Protein AF-A0A1Q5DQH8-F1 (afdb_monomer)

Solvent-accessible surface area (backbone atoms only — not comparable to full-atom values): 11164 Å² total; per-residue (Å²): 99,65,67,57,16,61,76,68,75,46,53,54,65,56,53,38,71,75,32,59,43,73,52,35,42,38,51,53,52,49,45,51,37,52,53,52,50,55,52,49,51,53,51,51,35,55,71,23,58,86,77,69,49,28,39,62,52,44,17,56,49,49,40,52,49,27,75,74,31,67,62,41,33,21,41,60,66,63,56,76,56,95,91,51,77,68,86,78,60,85,61,91,55,98,76,79,69,74,78,66,67,51,37,69,53,47,52,50,56,49,39,56,47,47,49,68,65,60,49,68,96,82,50,74,65,63,46,53,52,48,45,52,44,36,52,50,27,45,52,51,25,45,49,53,60,74,51,63,97,66,91,80,71,86,74,74,76,66,97,81,64,81,75,63,66,65,53,57,55,47,50,51,54,48,61,65,55,61,74,78,66,76,79,82,79,84,75,134

Secondary structure (DSSP, 8-state):
-HHHHHHTT--HHHHHHHHSSHHHHHHHHHHHHHHHHHHHHHHHHHHHTTTS-HHHHHHHHHHHHHHH-HHHHHHHH----TTSPPTT-----SS-PPPPPPHHHHHHHHHHHHHHHH--TT-HHHHHHHHHHHHHHHHHHHHHHHS-S-SS------TT---SHHHHHHHHHHHHHHTT--------

Radius of gyration: 21.16 Å; Cα contacts (8 Å, |Δi|>4): 154; chains: 1; bounding box: 45×50×73 Å

Mean predicted aligned error: 12.29 Å

Sequence (188 aa):
MVDVAAAAGVSRQTLYNEFGSKAGLARALIHRAADGYLAGVEQVLGASRATGDGPAELARWTVRAARADALVEALLTGVWGDRLPRPGDPSPGRRAHPAPPTPAELLALVRDRAVAVMGDRSLSRDRAELEIACETALRLAISYTLVPAYPGGQCAEPESCRPITPMITSEMDTSLSAETRSPRKIIP

Structure (mmCIF, N/CA/C/O backbone):
data_AF-A0A1Q5DQH8-F1
#
_entry.id   AF-A0A1Q5DQH8-F1
#
loop_
_atom_site.group_PDB
_atom_site.id
_atom_site.type_symbol
_atom_site.label_atom_id
_atom_site.label_alt_id
_atom_site.label_comp_id
_atom_site.label_asym_id
_atom_site.label_entity_id
_atom_site.label_seq_id
_atom_site.pdbx_PDB_ins_code
_atom_site.Cartn_x
_atom_site.Cartn_y
_atom_site.Cartn_z
_atom_site.occupancy
_atom_site.B_iso_or_equiv
_atom_site.auth_seq_id
_atom_site.auth_comp_id
_atom_site.auth_asym_id
_atom_site.auth_atom_id
_atom_site.pdbx_PDB_model_num
ATOM 1 N N . MET A 1 1 ? 11.766 -6.106 -20.732 1.00 87.00 1 MET A N 1
ATOM 2 C CA . MET A 1 1 ? 11.003 -5.239 -21.660 1.00 87.00 1 MET A CA 1
ATOM 3 C C . MET A 1 1 ? 10.485 -6.024 -22.850 1.00 87.00 1 MET A C 1
ATOM 5 O O . MET A 1 1 ? 9.318 -5.871 -23.158 1.00 87.00 1 MET A O 1
ATOM 9 N N . VAL A 1 2 ? 11.299 -6.879 -23.484 1.00 93.06 2 VAL A N 1
ATOM 10 C CA . VAL A 1 2 ? 10.836 -7.760 -24.574 1.00 93.06 2 VAL A CA 1
ATOM 11 C C . VAL A 1 2 ? 9.709 -8.686 -24.115 1.00 93.06 2 VAL A C 1
ATOM 13 O O . VAL A 1 2 ? 8.631 -8.639 -24.692 1.00 93.06 2 VAL A O 1
ATOM 16 N N . ASP A 1 3 ? 9.924 -9.431 -23.030 1.00 94.25 3 ASP A N 1
ATOM 17 C CA . ASP A 1 3 ? 8.936 -10.407 -22.541 1.00 94.25 3 ASP A CA 1
ATOM 18 C C . ASP A 1 3 ? 7.649 -9.731 -22.062 1.00 94.25 3 ASP A C 1
ATOM 20 O O . ASP A 1 3 ? 6.554 -10.198 -22.342 1.00 94.25 3 ASP A O 1
ATOM 24 N N . VAL A 1 4 ? 7.780 -8.571 -21.410 1.00 93.69 4 VAL A N 1
ATOM 25 C CA . VAL A 1 4 ? 6.635 -7.755 -20.977 1.00 93.69 4 VAL A CA 1
ATOM 26 C C . VAL A 1 4 ? 5.847 -7.238 -22.181 1.00 93.69 4 VAL A C 1
ATOM 28 O O . VAL A 1 4 ? 4.624 -7.283 -22.163 1.00 93.69 4 VAL A O 1
ATOM 31 N N . ALA A 1 5 ? 6.526 -6.770 -23.234 1.00 93.75 5 ALA A N 1
ATOM 32 C CA . ALA A 1 5 ? 5.872 -6.300 -24.455 1.00 93.75 5 ALA A CA 1
ATOM 33 C C . ALA A 1 5 ? 5.100 -7.437 -25.135 1.00 93.75 5 ALA A C 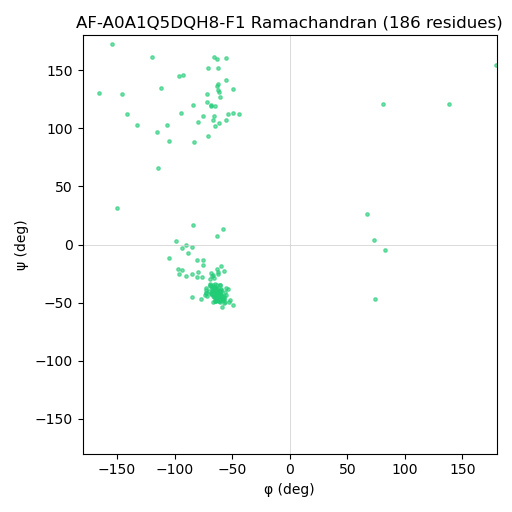1
ATOM 35 O O . ALA A 1 5 ? 3.934 -7.265 -25.479 1.00 93.75 5 ALA A O 1
ATOM 36 N N . ALA A 1 6 ? 5.731 -8.609 -25.254 1.00 95.50 6 ALA A N 1
ATOM 37 C CA . ALA A 1 6 ? 5.110 -9.799 -25.820 1.00 95.50 6 ALA A CA 1
ATOM 38 C C . ALA A 1 6 ? 3.887 -10.248 -25.003 1.00 95.50 6 ALA A C 1
ATOM 40 O O . ALA A 1 6 ? 2.815 -10.434 -25.571 1.00 95.50 6 ALA A O 1
ATOM 41 N N . ALA A 1 7 ? 4.018 -10.350 -23.676 1.00 95.94 7 ALA A N 1
ATOM 42 C CA 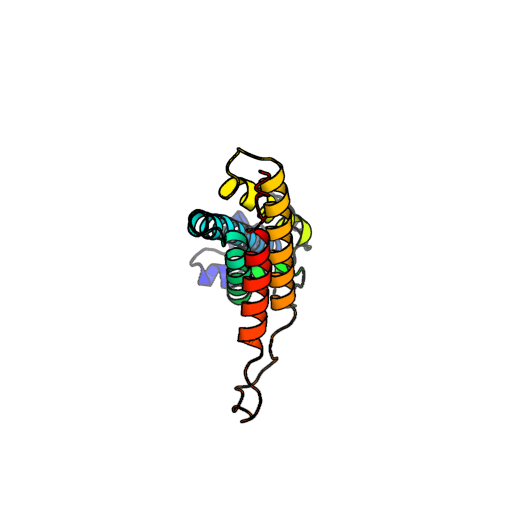. ALA A 1 7 ? 2.927 -10.752 -22.788 1.00 95.94 7 ALA A CA 1
ATOM 43 C C . ALA A 1 7 ? 1.765 -9.744 -22.766 1.00 95.94 7 ALA A C 1
ATOM 45 O O . ALA A 1 7 ? 0.610 -10.143 -22.656 1.00 95.94 7 ALA A O 1
ATOM 46 N N . ALA A 1 8 ? 2.055 -8.446 -22.890 1.00 93.56 8 ALA A N 1
ATOM 47 C CA . ALA A 1 8 ? 1.046 -7.388 -22.933 1.00 93.56 8 ALA A CA 1
ATOM 48 C C . ALA A 1 8 ? 0.457 -7.146 -24.338 1.00 93.56 8 ALA A C 1
ATOM 50 O O . ALA A 1 8 ? -0.408 -6.286 -24.486 1.00 93.56 8 ALA A O 1
ATOM 51 N N . GLY A 1 9 ? 0.921 -7.859 -25.373 1.00 96.31 9 GLY A N 1
ATOM 52 C CA . GLY A 1 9 ? 0.435 -7.692 -26.747 1.00 96.31 9 GLY A CA 1
ATOM 53 C C . GLY A 1 9 ? 0.782 -6.339 -27.380 1.00 96.31 9 GLY A C 1
ATOM 54 O O . GLY A 1 9 ? 0.073 -5.873 -28.269 1.00 96.31 9 GLY A O 1
ATOM 55 N N . VAL A 1 10 ? 1.861 -5.688 -26.931 1.00 96.62 10 VAL A N 1
ATOM 56 C CA . VAL A 1 10 ? 2.305 -4.374 -27.430 1.00 96.62 10 VAL A CA 1
ATOM 57 C C . VAL A 1 10 ? 3.705 -4.447 -28.031 1.00 96.62 10 VAL A C 1
ATOM 59 O O . VAL A 1 10 ? 4.484 -5.360 -27.763 1.00 96.62 10 VAL A O 1
ATOM 62 N N . SER A 1 11 ? 4.076 -3.453 -28.843 1.00 96.06 11 SER A N 1
ATOM 63 C CA . SER A 1 11 ? 5.446 -3.372 -29.353 1.00 96.06 11 SER A CA 1
ATOM 64 C C . SER A 1 11 ? 6.429 -2.976 -28.242 1.00 96.06 11 SER A C 1
ATOM 66 O O . SER A 1 11 ? 6.095 -2.232 -27.315 1.00 96.06 11 SER A O 1
ATOM 68 N N . ARG A 1 12 ? 7.692 -3.401 -28.368 1.00 95.44 12 ARG A N 1
ATOM 69 C CA . ARG A 1 12 ? 8.772 -2.942 -27.474 1.00 95.44 12 ARG A CA 1
ATOM 70 C C . ARG A 1 12 ? 8.892 -1.418 -27.475 1.00 95.44 12 ARG A C 1
ATOM 72 O O . ARG A 1 12 ? 9.059 -0.828 -26.413 1.00 95.44 12 ARG A O 1
ATOM 79 N N . GLN A 1 13 ? 8.769 -0.797 -28.651 1.00 93.12 13 GLN A N 1
ATOM 80 C CA . GLN A 1 13 ? 8.831 0.655 -28.809 1.00 93.12 13 GLN A CA 1
ATOM 81 C C . GLN A 1 13 ? 7.729 1.349 -28.008 1.00 93.12 13 GLN A C 1
ATOM 83 O O . GLN A 1 13 ? 7.994 2.355 -27.365 1.00 93.12 13 GLN A O 1
ATOM 88 N N . THR A 1 14 ? 6.521 0.785 -27.985 1.00 94.12 14 THR A N 1
ATOM 89 C CA . THR A 1 14 ? 5.402 1.307 -27.191 1.00 94.12 14 THR A CA 1
ATOM 90 C C . THR A 1 14 ? 5.748 1.331 -25.703 1.00 94.12 14 THR A C 1
ATOM 92 O O . THR A 1 14 ? 5.582 2.367 -25.066 1.00 94.12 14 THR A O 1
ATOM 95 N N . LEU A 1 15 ? 6.302 0.241 -25.153 1.00 91.31 15 LEU A N 1
ATOM 96 C CA . LEU A 1 15 ? 6.725 0.226 -23.747 1.00 91.31 15 LEU A CA 1
ATOM 97 C C . LEU A 1 15 ? 7.855 1.219 -23.458 1.00 91.31 15 LEU A C 1
ATOM 99 O O . LEU A 1 15 ? 7.844 1.861 -22.412 1.00 91.31 15 LEU A O 1
ATOM 103 N N . TYR A 1 16 ? 8.835 1.346 -24.353 1.00 89.69 16 TYR A N 1
ATOM 104 C CA . TYR A 1 16 ? 9.903 2.335 -24.190 1.00 89.69 16 TYR A CA 1
ATOM 105 C C . TYR A 1 16 ? 9.384 3.770 -24.302 1.00 89.69 16 TYR A C 1
ATOM 107 O O . TYR A 1 16 ? 9.859 4.636 -23.579 1.00 89.69 16 TYR A O 1
ATOM 115 N N . ASN A 1 17 ? 8.391 4.029 -25.149 1.00 90.62 17 ASN A N 1
ATOM 116 C CA . ASN A 1 17 ? 7.780 5.349 -25.261 1.00 90.62 17 ASN A CA 1
ATOM 117 C C . ASN A 1 17 ? 7.001 5.720 -23.993 1.00 90.62 17 ASN A C 1
ATOM 119 O O . ASN A 1 17 ? 7.084 6.863 -23.553 1.00 90.62 17 ASN A O 1
ATOM 123 N N . GLU A 1 18 ? 6.274 4.766 -23.403 1.00 90.06 18 GLU A N 1
ATOM 124 C CA . GLU A 1 18 ? 5.462 5.031 -22.212 1.00 90.06 18 GLU A CA 1
ATOM 125 C C . GLU A 1 18 ? 6.308 5.107 -20.938 1.00 90.06 18 GLU A C 1
ATOM 127 O O . GLU A 1 18 ? 6.184 6.044 -20.151 1.00 90.06 18 GLU A O 1
ATOM 132 N N . PHE A 1 19 ? 7.207 4.140 -20.748 1.00 88.31 19 PHE A N 1
ATOM 133 C CA . PHE A 1 19 ? 7.943 3.980 -19.494 1.00 88.31 19 PHE A CA 1
ATOM 134 C C . PHE A 1 19 ? 9.397 4.451 -19.569 1.00 88.31 19 PHE A C 1
ATOM 136 O O . PHE A 1 19 ? 10.064 4.546 -18.541 1.00 88.31 19 PHE A O 1
ATOM 143 N N . GLY A 1 20 ? 9.931 4.731 -20.759 1.00 87.62 20 GLY A N 1
ATOM 144 C CA . GLY A 1 20 ? 11.313 5.175 -20.981 1.00 87.62 20 GLY A CA 1
ATOM 145 C C . GLY A 1 20 ? 12.358 4.070 -20.822 1.00 87.62 20 GLY A C 1
ATOM 146 O O . GLY A 1 20 ? 13.241 3.912 -21.659 1.00 87.62 20 GLY A O 1
ATOM 147 N N . SER A 1 21 ? 12.273 3.288 -19.748 1.00 86.75 21 SER A N 1
ATOM 148 C CA . SER A 1 21 ? 13.246 2.256 -19.398 1.00 86.75 21 SER A CA 1
ATOM 149 C C . SER A 1 21 ? 12.612 1.149 -18.551 1.00 86.75 21 SER A C 1
ATOM 151 O O . SER A 1 21 ? 11.475 1.258 -18.090 1.00 86.75 21 SER A O 1
ATOM 153 N N . LYS A 1 22 ? 13.371 0.074 -18.294 1.00 87.31 22 LYS A N 1
ATOM 154 C CA . LYS A 1 22 ? 12.971 -0.957 -17.321 1.00 87.31 22 LYS A CA 1
ATOM 155 C C . LYS A 1 22 ? 12.789 -0.359 -15.917 1.00 87.31 22 LYS A C 1
ATOM 157 O O . LYS A 1 22 ? 11.848 -0.739 -15.231 1.00 87.31 22 LYS A O 1
ATOM 162 N N . ALA A 1 23 ? 13.649 0.584 -15.521 1.00 85.31 23 ALA A N 1
ATOM 163 C CA . ALA A 1 23 ? 13.551 1.291 -14.244 1.00 85.31 23 ALA A CA 1
ATOM 164 C C . ALA A 1 23 ? 12.314 2.210 -14.189 1.00 85.31 23 ALA A C 1
ATOM 166 O O . ALA A 1 23 ? 11.641 2.295 -13.165 1.00 85.31 23 ALA A O 1
ATOM 167 N N . GLY A 1 24 ? 11.951 2.844 -15.307 1.00 86.50 24 GLY A N 1
ATOM 168 C CA . GLY A 1 24 ? 10.714 3.620 -15.401 1.00 86.50 24 GLY A CA 1
ATOM 169 C C . GLY A 1 24 ? 9.456 2.752 -15.300 1.00 86.50 24 GLY A C 1
ATOM 170 O O . GLY A 1 24 ? 8.534 3.109 -14.570 1.00 86.50 24 GLY A O 1
ATOM 171 N N . LEU A 1 25 ? 9.452 1.569 -15.928 1.00 88.38 25 LEU A N 1
ATOM 172 C CA . LEU A 1 25 ? 8.366 0.591 -15.777 1.00 88.38 25 LEU A CA 1
ATOM 173 C C . LEU A 1 25 ? 8.263 0.093 -14.329 1.00 88.38 25 LEU A C 1
ATOM 175 O O . LEU A 1 25 ? 7.178 0.058 -13.761 1.00 88.38 25 LEU A O 1
ATOM 179 N N . ALA A 1 26 ? 9.398 -0.258 -13.725 1.00 88.69 26 ALA A N 1
ATOM 180 C CA . ALA A 1 26 ? 9.497 -0.643 -12.321 1.00 88.69 26 ALA A CA 1
ATOM 181 C C . ALA A 1 26 ? 8.870 0.410 -11.394 1.00 88.69 26 ALA A C 1
ATOM 183 O O . ALA A 1 26 ? 8.017 0.083 -10.574 1.00 88.69 26 ALA A O 1
ATOM 184 N N . ARG A 1 27 ? 9.224 1.686 -11.575 1.00 87.69 27 ARG A N 1
ATOM 185 C CA . ARG A 1 27 ? 8.659 2.786 -10.787 1.00 87.69 27 ARG A CA 1
ATOM 186 C C . ARG A 1 27 ? 7.156 2.959 -11.009 1.00 87.69 27 ARG A C 1
ATOM 188 O O . ARG A 1 27 ? 6.435 3.178 -10.042 1.00 87.69 27 ARG A O 1
ATOM 195 N N . ALA A 1 28 ? 6.676 2.820 -12.243 1.00 90.38 28 ALA A N 1
ATOM 196 C CA . ALA A 1 28 ? 5.243 2.872 -12.534 1.00 90.38 28 ALA A CA 1
ATOM 197 C C . ALA A 1 28 ? 4.466 1.737 -11.842 1.00 90.38 28 ALA A C 1
ATOM 199 O O . ALA A 1 28 ? 3.373 1.968 -11.331 1.00 90.38 28 ALA A O 1
ATOM 200 N N . LEU A 1 29 ? 5.040 0.530 -11.771 1.00 91.94 29 LEU A N 1
ATOM 201 C CA . LEU A 1 29 ? 4.441 -0.593 -11.042 1.00 91.94 29 LEU A CA 1
ATOM 202 C C . LEU A 1 29 ? 4.361 -0.324 -9.537 1.00 91.94 29 LEU A C 1
ATOM 204 O O . LEU A 1 29 ? 3.324 -0.591 -8.938 1.00 91.94 29 LEU A O 1
ATOM 208 N N . ILE A 1 30 ? 5.417 0.239 -8.942 1.00 93.25 30 ILE A N 1
ATOM 209 C CA . ILE A 1 30 ? 5.430 0.585 -7.514 1.00 93.25 30 ILE A CA 1
ATOM 210 C C . ILE A 1 30 ? 4.377 1.659 -7.206 1.00 93.25 30 ILE A C 1
ATOM 212 O O . ILE A 1 30 ? 3.621 1.508 -6.252 1.00 93.25 30 ILE A O 1
ATOM 216 N N . HIS A 1 31 ? 4.279 2.709 -8.030 1.00 92.62 31 HIS A N 1
ATOM 217 C CA . HIS A 1 31 ? 3.240 3.737 -7.868 1.00 92.62 31 HIS A CA 1
ATOM 218 C C . HIS A 1 31 ? 1.838 3.150 -7.981 1.00 92.62 31 HIS A C 1
ATOM 220 O O . HIS A 1 31 ? 1.008 3.381 -7.112 1.00 92.62 31 HIS A O 1
ATOM 226 N N . ARG A 1 32 ? 1.596 2.299 -8.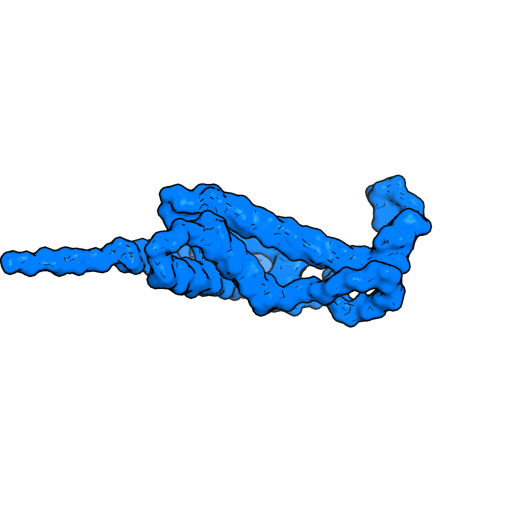984 1.00 94.6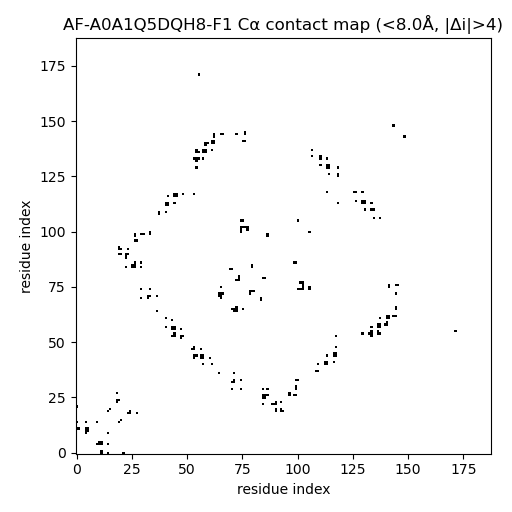2 32 ARG A N 1
ATOM 227 C CA . ARG A 1 32 ? 0.306 1.615 -9.133 1.00 94.62 32 ARG A CA 1
ATOM 228 C C . ARG A 1 32 ? -0.042 0.749 -7.917 1.00 94.62 32 ARG A C 1
ATOM 230 O O . ARG A 1 32 ? -1.209 0.700 -7.538 1.00 94.62 32 ARG A O 1
ATOM 237 N N . ALA A 1 33 ? 0.938 0.066 -7.326 1.00 96.44 33 ALA A N 1
ATOM 238 C CA . ALA A 1 33 ? 0.730 -0.721 -6.112 1.00 96.44 33 ALA A CA 1
ATOM 239 C C . ALA A 1 33 ? 0.383 0.175 -4.910 1.00 96.44 33 ALA A C 1
ATOM 241 O O . ALA A 1 33 ? -0.559 -0.127 -4.179 1.00 96.44 33 ALA A O 1
ATOM 242 N N . ALA A 1 34 ? 1.081 1.303 -4.742 1.00 96.31 34 ALA A N 1
ATOM 243 C CA . ALA A 1 34 ? 0.786 2.277 -3.692 1.00 96.31 34 ALA A CA 1
ATOM 244 C C . ALA A 1 34 ? -0.619 2.884 -3.853 1.00 96.31 34 ALA A C 1
ATOM 246 O O . ALA A 1 34 ? -1.393 2.895 -2.898 1.00 96.31 34 ALA A O 1
ATOM 247 N N . ASP A 1 35 ? -0.975 3.319 -5.063 1.00 96.44 35 ASP A N 1
ATOM 248 C CA . ASP A 1 35 ? -2.292 3.885 -5.368 1.00 96.44 35 ASP A CA 1
ATOM 249 C C . ASP A 1 35 ? -3.410 2.866 -5.118 1.00 96.44 35 ASP A C 1
ATOM 251 O O . ASP A 1 35 ? -4.415 3.180 -4.479 1.00 96.44 35 ASP A O 1
ATOM 255 N N . GLY A 1 36 ? -3.222 1.623 -5.576 1.00 97.88 36 GLY A N 1
ATOM 256 C CA . GLY A 1 36 ? -4.176 0.537 -5.357 1.00 97.88 36 GLY A CA 1
ATOM 257 C C . GLY A 1 36 ? -4.358 0.205 -3.876 1.00 97.88 36 GLY A C 1
ATOM 258 O O . GLY A 1 36 ? -5.487 0.035 -3.416 1.00 97.88 36 GLY A O 1
ATOM 259 N N . TYR A 1 37 ? -3.264 0.169 -3.112 1.00 98.06 37 TYR A N 1
ATOM 260 C CA . TYR A 1 37 ? -3.315 -0.022 -1.666 1.00 98.06 37 TYR A CA 1
ATOM 261 C C . TYR A 1 37 ? -4.083 1.115 -0.974 1.00 98.06 37 TYR A C 1
ATOM 263 O O . TYR A 1 37 ? -5.003 0.860 -0.201 1.00 98.06 37 TYR A O 1
ATOM 271 N N . LEU A 1 38 ? -3.772 2.374 -1.290 1.00 97.56 38 LEU A N 1
ATOM 272 C CA . LEU A 1 38 ? -4.434 3.536 -0.690 1.00 97.56 38 LEU A CA 1
ATOM 273 C C . LEU A 1 38 ? -5.931 3.608 -1.032 1.00 97.56 38 LEU A C 1
ATOM 275 O O . LEU A 1 38 ? -6.738 3.939 -0.166 1.00 97.56 38 LEU A O 1
ATOM 279 N N . ALA A 1 39 ? -6.318 3.239 -2.254 1.00 97.69 39 ALA A N 1
ATOM 280 C CA . ALA A 1 39 ? -7.726 3.122 -2.630 1.00 97.69 39 ALA A CA 1
ATOM 281 C C . ALA A 1 39 ? -8.443 2.015 -1.835 1.00 97.69 39 ALA A C 1
ATOM 283 O O . ALA A 1 39 ? -9.571 2.202 -1.378 1.00 97.69 39 ALA A O 1
ATOM 284 N N . GLY A 1 40 ? -7.786 0.871 -1.623 1.00 97.62 40 GLY A N 1
ATOM 285 C CA . GLY A 1 40 ? -8.333 -0.220 -0.814 1.00 97.62 40 GLY A CA 1
ATOM 286 C C . GLY A 1 40 ? -8.521 0.151 0.662 1.00 97.62 40 GLY A C 1
ATOM 287 O O . GLY A 1 40 ? -9.533 -0.214 1.261 1.00 97.62 40 GLY A O 1
ATOM 288 N N . VAL A 1 41 ? -7.612 0.953 1.227 1.00 96.56 41 VAL A N 1
ATOM 289 C CA . VAL A 1 41 ? -7.760 1.538 2.572 1.00 96.56 41 VAL A CA 1
ATOM 290 C C . VAL A 1 41 ? -9.046 2.356 2.675 1.00 96.56 41 VAL A C 1
ATOM 292 O O . VAL A 1 41 ? -9.826 2.155 3.606 1.00 96.56 41 VAL A O 1
ATOM 295 N N . GLU A 1 42 ? -9.286 3.264 1.726 1.00 95.50 42 GLU A N 1
ATOM 296 C CA . GLU A 1 42 ? -10.486 4.110 1.723 1.00 95.50 42 GLU A CA 1
ATOM 297 C C . GLU A 1 42 ? -11.767 3.267 1.656 1.00 95.50 42 GLU A C 1
ATOM 299 O O . GLU A 1 42 ? -12.727 3.542 2.378 1.00 95.50 42 GLU A O 1
ATOM 304 N N . GLN A 1 43 ? -11.768 2.200 0.851 1.00 95.69 43 GLN A N 1
ATOM 305 C CA . GLN A 1 43 ? -12.898 1.275 0.739 1.00 95.69 43 GLN A CA 1
ATOM 306 C C . GLN A 1 43 ? -13.183 0.531 2.049 1.00 95.69 43 GLN A C 1
ATOM 308 O O . GLN A 1 43 ? -14.333 0.467 2.485 1.00 95.69 43 GLN A O 1
ATOM 313 N N . VAL A 1 44 ? -12.149 -0.018 2.688 1.00 95.56 44 VAL A N 1
ATOM 314 C CA . VAL A 1 44 ? -12.273 -0.796 3.933 1.00 95.56 44 VAL A CA 1
ATOM 315 C C . VAL A 1 44 ? -12.756 0.072 5.084 1.00 95.56 44 VAL A C 1
ATOM 317 O O . VAL A 1 44 ? -13.668 -0.313 5.819 1.00 95.56 44 VAL A O 1
ATOM 320 N N . LEU A 1 45 ? -12.179 1.265 5.218 1.00 92.31 45 LEU A N 1
ATOM 321 C CA . LEU A 1 45 ? -12.607 2.225 6.225 1.00 92.31 45 LEU A CA 1
ATOM 322 C C . LEU A 1 45 ? -14.034 2.694 5.944 1.00 92.31 45 LEU A C 1
ATOM 324 O O . LEU A 1 45 ? -14.862 2.672 6.848 1.00 92.31 45 LEU A O 1
ATOM 328 N N . GLY A 1 46 ? -14.362 2.996 4.685 1.00 91.69 46 GLY A N 1
ATOM 329 C CA . GLY A 1 46 ? -15.711 3.366 4.262 1.00 91.69 46 GLY A CA 1
ATOM 330 C C . GLY A 1 46 ? -16.765 2.319 4.632 1.00 91.69 46 GLY A C 1
ATOM 331 O O . GLY A 1 46 ? -17.822 2.672 5.155 1.00 91.69 46 GLY A O 1
ATOM 332 N N . ALA A 1 47 ? -16.457 1.036 4.428 1.00 91.12 47 ALA A N 1
ATOM 333 C CA . ALA A 1 47 ? -17.334 -0.076 4.791 1.00 91.12 47 ALA A CA 1
ATOM 334 C C . ALA A 1 47 ? -17.474 -0.266 6.314 1.00 91.12 47 ALA A C 1
ATOM 336 O O . ALA A 1 47 ? -18.524 -0.695 6.786 1.00 91.12 47 ALA A O 1
ATOM 337 N N . SER A 1 48 ? -16.443 0.091 7.082 1.00 87.94 48 SER A N 1
ATOM 338 C CA . SER A 1 48 ? -16.394 -0.092 8.541 1.00 87.94 48 SER A CA 1
ATOM 339 C C . SER A 1 48 ? -16.936 1.108 9.332 1.00 87.94 48 SER A C 1
ATOM 341 O O . SER A 1 48 ? -16.987 1.069 10.562 1.00 87.94 48 SER A O 1
ATOM 343 N N . ARG A 1 49 ? -17.378 2.180 8.653 1.00 83.88 49 ARG A N 1
ATOM 344 C CA . ARG A 1 49 ? -17.900 3.406 9.295 1.00 83.88 49 ARG A CA 1
ATOM 345 C C . ARG A 1 49 ? -19.052 3.146 10.259 1.00 83.88 49 ARG A C 1
ATOM 347 O O . ARG A 1 49 ? -19.140 3.809 11.283 1.00 83.88 49 ARG A O 1
ATOM 354 N N . ALA A 1 50 ? -19.934 2.206 9.922 1.00 78.00 50 ALA A N 1
ATOM 355 C CA . ALA A 1 50 ? -21.137 1.934 10.704 1.00 78.00 50 ALA A CA 1
ATOM 356 C C . ALA A 1 50 ? -20.880 1.076 11.953 1.00 78.00 50 ALA A C 1
ATOM 358 O O . ALA A 1 50 ? -21.681 1.130 12.882 1.00 78.00 50 ALA A O 1
ATOM 359 N N . THR A 1 51 ? -19.803 0.280 11.978 1.00 79.25 51 THR A N 1
ATOM 360 C CA . THR A 1 51 ? -19.523 -0.647 13.089 1.00 79.25 51 THR A CA 1
ATOM 361 C C . THR A 1 51 ? -18.537 -0.080 14.105 1.00 79.25 51 THR A C 1
ATOM 363 O O . THR A 1 51 ? -18.535 -0.513 15.249 1.00 79.25 51 THR A O 1
ATOM 366 N N . GLY A 1 52 ? -17.725 0.910 13.715 1.00 75.75 52 GLY A N 1
ATOM 367 C CA . GLY A 1 52 ? -16.675 1.473 14.572 1.00 75.75 52 GLY A CA 1
ATOM 368 C C . GLY A 1 52 ? -15.372 0.664 14.569 1.00 75.75 52 GLY A C 1
ATOM 369 O O . GLY A 1 52 ? -14.365 1.136 15.086 1.00 75.75 52 GLY A O 1
ATOM 370 N N . ASP A 1 53 ? -15.332 -0.488 13.893 1.00 81.50 53 ASP A N 1
ATOM 371 C CA . ASP A 1 53 ? -14.173 -1.399 13.870 1.00 81.50 53 ASP A CA 1
ATOM 372 C C . ASP A 1 53 ? -13.106 -1.019 12.827 1.00 81.50 53 ASP A C 1
ATOM 374 O O . ASP A 1 53 ? -12.259 -1.837 12.457 1.00 81.50 53 ASP A O 1
ATOM 378 N N . GLY A 1 54 ? -13.142 0.219 12.323 1.00 88.75 54 GLY A N 1
ATOM 379 C CA . GLY A 1 54 ? -12.310 0.696 11.214 1.00 88.75 54 GLY A CA 1
ATOM 380 C C . GLY A 1 54 ? -10.815 0.388 11.371 1.00 88.75 54 GLY A C 1
ATOM 381 O O . GLY A 1 54 ? -10.245 -0.224 10.466 1.00 88.75 54 GLY A O 1
ATOM 382 N N . PRO A 1 55 ? -10.167 0.738 12.500 1.00 91.19 55 PRO A N 1
ATOM 383 C CA . PRO A 1 55 ? -8.751 0.434 12.715 1.00 91.19 55 PRO A CA 1
ATOM 384 C C . PRO A 1 55 ? -8.434 -1.069 12.687 1.00 91.19 55 PRO A C 1
ATOM 386 O O . PRO A 1 55 ? -7.461 -1.485 12.057 1.00 91.19 55 PRO A O 1
ATOM 389 N N . ALA A 1 56 ? -9.263 -1.898 13.325 1.00 90.81 56 ALA A N 1
ATOM 390 C CA . ALA A 1 56 ? -9.045 -3.341 13.384 1.00 90.81 56 ALA A CA 1
ATOM 391 C C . ALA A 1 56 ? -9.231 -4.003 12.010 1.00 90.81 56 ALA A C 1
ATOM 393 O O . ALA A 1 56 ? -8.416 -4.836 11.601 1.00 90.81 56 ALA A O 1
ATOM 394 N N . GLU A 1 57 ? -10.269 -3.611 11.266 1.00 93.81 57 GLU A N 1
ATOM 395 C CA . GLU A 1 57 ? -10.490 -4.138 9.920 1.00 93.81 57 GLU A CA 1
ATOM 396 C C . GLU A 1 57 ? -9.433 -3.643 8.931 1.00 93.81 57 GLU A C 1
ATOM 398 O O . GLU A 1 57 ? -8.960 -4.425 8.104 1.00 93.81 57 GLU A O 1
ATOM 403 N N . LEU A 1 58 ? -8.970 -2.398 9.075 1.00 95.06 58 LEU A N 1
ATOM 404 C CA . LEU A 1 58 ? -7.832 -1.873 8.325 1.00 95.06 58 LEU A CA 1
ATOM 405 C C . LEU A 1 58 ? -6.579 -2.728 8.544 1.00 95.06 58 LEU A C 1
ATOM 407 O O . LEU A 1 58 ? -5.926 -3.096 7.567 1.00 95.06 58 LEU A O 1
ATOM 411 N N . ALA A 1 59 ? -6.250 -3.090 9.788 1.00 95.62 59 ALA A N 1
ATOM 412 C CA . ALA A 1 59 ? -5.102 -3.953 10.074 1.00 95.62 59 ALA A CA 1
ATOM 413 C C . ALA A 1 59 ? -5.238 -5.331 9.414 1.00 95.62 59 ALA A C 1
ATOM 415 O O . ALA A 1 59 ? -4.328 -5.779 8.711 1.00 95.62 59 ALA A O 1
ATOM 416 N N . ARG A 1 60 ? -6.390 -5.994 9.586 1.00 95.25 60 ARG A N 1
ATOM 417 C CA . ARG A 1 60 ? -6.651 -7.313 8.986 1.00 95.25 60 ARG A CA 1
ATOM 418 C C . ARG A 1 60 ? -6.578 -7.265 7.464 1.00 95.25 60 ARG A C 1
ATOM 420 O O . ARG A 1 60 ? -5.975 -8.145 6.848 1.00 95.25 60 ARG A O 1
ATOM 427 N N . TRP A 1 61 ? -7.169 -6.243 6.854 1.00 97.19 61 TRP A N 1
ATOM 428 C CA . TRP A 1 61 ? -7.114 -6.053 5.412 1.00 97.19 61 TRP A CA 1
ATOM 429 C C . TRP A 1 61 ? -5.693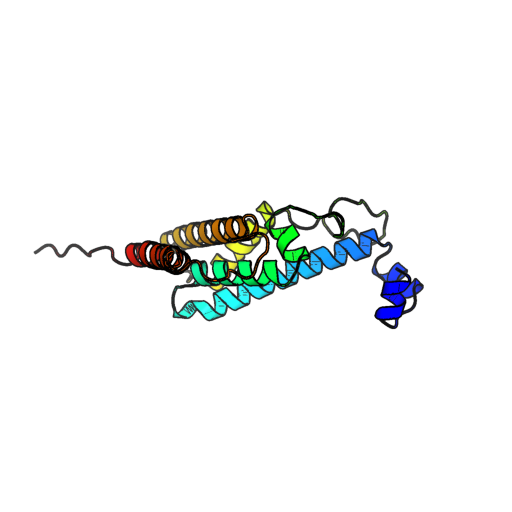 -5.765 4.923 1.00 97.19 61 TRP A C 1
ATOM 431 O O . TRP A 1 61 ? -5.275 -6.366 3.938 1.00 97.19 61 TRP A O 1
ATOM 441 N N . THR A 1 62 ? -4.925 -4.941 5.638 1.00 97.12 62 THR A N 1
ATOM 442 C CA . THR A 1 62 ? -3.530 -4.619 5.296 1.00 97.12 62 THR A CA 1
ATOM 443 C C . THR A 1 62 ? -2.672 -5.880 5.218 1.00 97.12 62 THR A C 1
ATOM 445 O O . THR A 1 62 ? -1.949 -6.074 4.245 1.00 97.12 62 THR A O 1
ATOM 448 N N . VAL A 1 63 ? -2.814 -6.796 6.184 1.00 96.00 63 VAL A N 1
ATOM 449 C CA . VAL A 1 63 ? -2.122 -8.097 6.159 1.00 96.00 63 VAL A CA 1
ATOM 450 C C . VAL A 1 63 ? -2.524 -8.923 4.933 1.00 96.00 63 VAL A C 1
ATOM 452 O O . VAL A 1 63 ? -1.670 -9.532 4.289 1.00 96.00 63 VAL A O 1
ATOM 455 N N . ARG A 1 64 ? -3.819 -8.957 4.583 1.00 96.00 64 ARG A N 1
ATOM 456 C CA . ARG A 1 64 ? -4.291 -9.666 3.379 1.00 96.00 64 ARG A CA 1
ATOM 457 C C . ARG A 1 64 ? -3.731 -9.039 2.101 1.00 96.00 64 ARG A C 1
ATOM 459 O O . ARG A 1 64 ? -3.297 -9.777 1.223 1.00 96.00 64 ARG A O 1
ATOM 466 N N . ALA A 1 65 ? -3.718 -7.710 2.014 1.00 96.88 65 ALA A N 1
ATOM 467 C CA . ALA A 1 65 ? -3.197 -6.970 0.870 1.00 96.88 65 ALA A CA 1
ATOM 468 C C . ALA A 1 65 ? -1.693 -7.213 0.681 1.00 96.88 65 ALA A C 1
ATOM 470 O O . ALA A 1 65 ? -1.268 -7.534 -0.425 1.00 96.88 65 ALA A O 1
ATOM 471 N N . ALA A 1 66 ? -0.910 -7.158 1.763 1.00 95.25 66 ALA A N 1
ATOM 472 C CA . ALA A 1 66 ? 0.520 -7.453 1.727 1.00 95.25 66 ALA A CA 1
ATOM 473 C C . ALA A 1 66 ? 0.798 -8.890 1.257 1.00 95.25 66 ALA A C 1
ATOM 475 O O . ALA A 1 66 ? 1.620 -9.109 0.378 1.00 95.25 66 ALA A O 1
ATOM 476 N N . ARG A 1 67 ? 0.050 -9.878 1.766 1.00 92.81 67 ARG A N 1
ATOM 477 C CA . ARG A 1 67 ? 0.199 -11.285 1.347 1.00 92.81 67 ARG A CA 1
ATOM 478 C C . ARG A 1 67 ? -0.203 -11.543 -0.106 1.00 92.81 67 ARG A C 1
ATOM 480 O O . ARG A 1 67 ? 0.251 -12.522 -0.691 1.00 92.81 67 ARG A O 1
ATOM 487 N N . ALA A 1 68 ? -1.090 -10.722 -0.662 1.00 95.06 68 ALA A N 1
ATOM 488 C CA . ALA A 1 68 ? -1.574 -10.870 -2.030 1.00 95.06 68 ALA A CA 1
ATOM 489 C C . ALA A 1 68 ? -0.654 -10.206 -3.068 1.00 95.06 68 ALA A C 1
ATOM 491 O O . ALA A 1 68 ? -0.660 -10.622 -4.227 1.00 95.06 68 ALA A O 1
ATOM 492 N N . ASP A 1 69 ? 0.126 -9.195 -2.672 1.00 94.62 69 ASP A N 1
ATOM 493 C CA . ASP A 1 69 ? 0.989 -8.432 -3.573 1.00 94.62 69 ASP A CA 1
ATOM 494 C C . ASP A 1 69 ? 2.334 -8.088 -2.915 1.00 94.62 69 ASP A C 1
ATOM 496 O O . ASP A 1 69 ? 2.428 -7.251 -2.016 1.00 94.62 69 ASP A O 1
ATOM 500 N N . ALA A 1 70 ? 3.407 -8.689 -3.434 1.00 93.81 70 ALA A N 1
ATOM 501 C CA . ALA A 1 70 ? 4.767 -8.487 -2.945 1.00 93.81 70 ALA A CA 1
ATOM 502 C C . ALA A 1 70 ? 5.265 -7.032 -3.078 1.00 93.81 70 ALA A C 1
ATOM 504 O O . ALA A 1 70 ? 6.164 -6.627 -2.341 1.00 93.81 70 ALA A O 1
ATOM 505 N N . LEU A 1 71 ? 4.709 -6.224 -3.995 1.00 95.31 71 LEU A N 1
ATOM 506 C CA . LEU A 1 71 ? 5.020 -4.790 -4.060 1.00 95.31 71 LEU A CA 1
ATOM 507 C C . LEU A 1 71 ? 4.372 -4.029 -2.907 1.00 95.31 71 LEU A C 1
ATOM 509 O O . LEU A 1 71 ? 4.992 -3.119 -2.363 1.00 95.31 71 LEU A O 1
ATOM 513 N N . VAL A 1 72 ? 3.153 -4.408 -2.517 1.00 96.38 72 VAL A N 1
ATOM 514 C CA . VAL A 1 72 ? 2.470 -3.836 -1.350 1.00 96.38 72 VAL A CA 1
ATOM 515 C C . VAL A 1 72 ? 3.204 -4.230 -0.070 1.00 96.38 72 VAL A C 1
ATOM 517 O O . VAL A 1 72 ? 3.476 -3.367 0.760 1.00 96.38 72 VAL A O 1
ATOM 520 N N . GLU A 1 73 ? 3.610 -5.495 0.066 1.00 95.12 73 GLU A N 1
ATOM 521 C CA . GLU A 1 73 ? 4.459 -5.943 1.177 1.00 95.12 73 GLU A CA 1
ATOM 522 C C . GLU A 1 73 ? 5.762 -5.134 1.262 1.00 95.12 73 GLU A C 1
ATOM 524 O O . GLU A 1 73 ? 6.098 -4.606 2.325 1.00 95.12 73 GLU A O 1
ATOM 529 N N . ALA A 1 74 ? 6.478 -4.973 0.146 1.00 94.50 74 ALA A N 1
ATOM 530 C CA . ALA A 1 74 ? 7.730 -4.220 0.114 1.00 94.50 74 ALA A CA 1
ATOM 531 C C . ALA A 1 74 ? 7.538 -2.723 0.412 1.00 94.50 74 ALA A C 1
ATOM 533 O O . ALA A 1 74 ? 8.364 -2.120 1.098 1.00 94.50 74 ALA A O 1
ATOM 534 N N . LEU A 1 75 ? 6.439 -2.123 -0.053 1.00 95.19 75 LEU A N 1
ATOM 535 C CA . LEU A 1 75 ? 6.069 -0.739 0.258 1.00 95.19 75 LEU A CA 1
ATOM 536 C C . LEU A 1 75 ? 5.784 -0.537 1.750 1.00 95.19 75 LEU A C 1
ATOM 538 O O . LEU A 1 75 ? 6.228 0.449 2.333 1.00 95.19 75 LEU A O 1
ATOM 542 N N . LEU A 1 76 ? 5.058 -1.470 2.366 1.00 94.94 76 LEU A N 1
ATOM 543 C CA . LEU A 1 76 ? 4.670 -1.396 3.775 1.00 94.94 76 LEU A CA 1
ATOM 544 C C . LEU A 1 76 ? 5.841 -1.642 4.724 1.00 94.94 76 LEU A C 1
ATOM 546 O O . LEU A 1 76 ? 5.943 -1.004 5.769 1.00 94.94 76 LEU A O 1
ATOM 550 N N . THR A 1 77 ? 6.715 -2.580 4.373 1.00 92.94 77 THR A N 1
ATOM 551 C CA . THR A 1 77 ? 7.822 -3.011 5.236 1.00 92.94 77 THR A CA 1
ATOM 552 C C . THR A 1 77 ? 9.126 -2.270 4.955 1.00 92.94 77 THR A C 1
ATOM 554 O O . THR A 1 77 ? 10.015 -2.235 5.802 1.00 92.94 77 THR A O 1
ATOM 557 N N . GLY A 1 78 ? 9.267 -1.695 3.759 1.00 91.56 78 GLY A N 1
ATOM 558 C CA . GLY A 1 78 ? 10.530 -1.163 3.253 1.00 91.56 78 GLY A CA 1
ATOM 559 C C . GLY A 1 78 ? 11.535 -2.243 2.839 1.00 91.56 78 GLY A C 1
ATOM 560 O O . GLY A 1 78 ? 12.660 -1.907 2.466 1.00 91.56 78 GLY A O 1
ATOM 561 N N . VAL A 1 79 ? 11.161 -3.526 2.893 1.00 89.38 79 VAL A N 1
ATOM 562 C CA . VAL A 1 79 ? 12.042 -4.652 2.573 1.00 89.38 79 VAL A CA 1
ATOM 563 C C . VAL A 1 79 ? 11.847 -5.059 1.116 1.00 89.38 79 VAL A C 1
ATOM 565 O O . VAL A 1 79 ? 10.808 -5.581 0.724 1.00 89.38 79 VAL A O 1
ATOM 568 N N . TRP A 1 80 ? 12.879 -4.846 0.301 1.00 88.31 80 TRP A N 1
ATOM 569 C CA . TRP A 1 80 ? 12.852 -5.145 -1.132 1.00 88.31 80 TRP A CA 1
ATOM 570 C C . TRP A 1 80 ? 13.688 -6.386 -1.447 1.00 88.31 80 TRP A C 1
ATOM 572 O O . TRP A 1 80 ? 14.919 -6.313 -1.522 1.00 88.31 80 TRP A O 1
ATOM 582 N N . GLY A 1 81 ? 13.017 -7.519 -1.666 1.00 82.50 81 GLY A N 1
ATOM 583 C CA . GLY A 1 81 ? 13.668 -8.754 -2.108 1.00 82.50 81 GLY A CA 1
ATOM 584 C C . GLY A 1 81 ? 14.330 -8.624 -3.486 1.00 82.50 81 GLY A C 1
ATOM 585 O O . GLY A 1 81 ? 13.962 -7.771 -4.292 1.00 82.50 81 GLY A O 1
ATOM 586 N N . ASP A 1 82 ? 15.281 -9.507 -3.796 1.00 81.44 82 ASP A N 1
ATOM 587 C CA . ASP A 1 82 ? 16.113 -9.417 -5.014 1.00 81.44 82 ASP A CA 1
ATOM 588 C C . ASP A 1 82 ? 15.335 -9.532 -6.331 1.00 81.44 82 ASP A C 1
ATOM 590 O O . ASP A 1 82 ? 15.804 -9.112 -7.389 1.00 81.44 82 ASP A O 1
ATOM 594 N N . ARG A 1 83 ? 14.132 -10.109 -6.281 1.00 82.56 83 ARG A N 1
ATOM 595 C CA . ARG A 1 83 ? 13.249 -10.257 -7.445 1.00 82.56 83 ARG A CA 1
ATOM 596 C C . ARG A 1 83 ? 12.329 -9.056 -7.664 1.00 82.56 83 ARG A C 1
ATOM 598 O O . ARG A 1 83 ? 11.635 -9.024 -8.679 1.00 82.56 83 ARG A O 1
ATOM 605 N N . LEU A 1 84 ? 12.306 -8.092 -6.742 1.00 84.06 84 LEU A N 1
ATOM 606 C CA . LEU A 1 84 ? 11.426 -6.931 -6.814 1.00 84.06 84 LEU A CA 1
ATOM 607 C C . LEU A 1 84 ? 12.134 -5.710 -7.418 1.00 84.06 84 LEU A C 1
ATOM 609 O O . LEU A 1 84 ? 13.326 -5.493 -7.184 1.00 84.06 84 LEU A O 1
ATOM 613 N N . PRO A 1 85 ? 11.407 -4.880 -8.186 1.00 83.44 85 PRO A N 1
ATOM 614 C CA . PRO A 1 85 ? 11.916 -3.585 -8.614 1.00 83.44 85 PRO A CA 1
ATOM 615 C C . PRO A 1 85 ? 12.206 -2.697 -7.399 1.00 83.44 85 PRO A C 1
ATOM 617 O O . PRO A 1 85 ? 11.343 -2.552 -6.544 1.00 83.44 85 PRO A O 1
ATOM 620 N N . ARG A 1 86 ? 13.389 -2.072 -7.327 1.00 81.19 86 ARG A N 1
ATOM 621 C CA . ARG A 1 86 ? 13.742 -1.166 -6.220 1.00 81.19 86 ARG A CA 1
ATOM 622 C C . ARG A 1 86 ? 13.395 0.299 -6.542 1.00 81.19 86 ARG A C 1
ATOM 624 O O . ARG A 1 86 ? 13.582 0.723 -7.683 1.00 81.19 86 ARG A O 1
ATOM 631 N N . PRO A 1 87 ? 12.984 1.106 -5.543 1.00 69.75 87 PRO A N 1
ATOM 632 C CA . PRO A 1 87 ? 12.709 2.543 -5.683 1.00 69.75 87 PRO A CA 1
ATOM 633 C C . PRO A 1 87 ? 13.867 3.406 -6.202 1.00 69.75 87 PRO A C 1
ATOM 635 O O . PRO A 1 87 ? 13.638 4.518 -6.674 1.00 69.75 87 PRO A O 1
ATOM 638 N N . GLY A 1 88 ? 15.103 2.926 -6.039 1.00 62.69 88 GLY A N 1
ATOM 639 C CA . GLY A 1 88 ? 16.313 3.744 -6.073 1.00 62.69 88 GLY A CA 1
ATOM 640 C C . GLY A 1 88 ? 17.100 3.754 -7.378 1.00 62.69 88 GLY A C 1
ATOM 641 O O . GLY A 1 88 ? 18.145 4.386 -7.384 1.00 62.69 88 GLY A O 1
ATOM 642 N N . ASP A 1 89 ? 16.661 3.094 -8.454 1.00 59.47 89 ASP A N 1
ATOM 643 C CA . ASP A 1 89 ? 17.366 3.196 -9.740 1.00 59.47 89 ASP A CA 1
ATOM 644 C C . ASP A 1 89 ? 16.973 4.508 -10.447 1.00 59.47 89 ASP A C 1
ATOM 646 O O . ASP A 1 89 ? 15.855 4.611 -10.976 1.00 59.47 89 ASP A O 1
ATOM 650 N N . PRO A 1 90 ? 17.844 5.541 -10.480 1.00 55.56 90 PRO A N 1
ATOM 651 C CA . PRO A 1 90 ? 17.545 6.764 -11.206 1.00 55.56 90 PRO A CA 1
ATOM 652 C C . PRO A 1 90 ? 17.472 6.445 -12.701 1.00 55.56 90 PRO A C 1
ATOM 654 O O . PRO A 1 90 ? 18.477 6.160 -13.348 1.00 55.56 90 PRO A O 1
ATOM 657 N N . SER A 1 91 ? 16.274 6.507 -13.283 1.00 54.25 91 SER A N 1
ATOM 658 C CA . SER A 1 91 ? 16.139 6.473 -14.738 1.00 54.25 91 SER A CA 1
ATOM 659 C C . SER A 1 91 ? 16.336 7.884 -15.294 1.00 54.25 91 SER A C 1
ATOM 661 O O . SER A 1 91 ? 15.510 8.752 -14.994 1.00 54.25 91 SER A O 1
ATOM 663 N N . PRO A 1 92 ? 17.328 8.129 -16.167 1.00 48.94 92 PRO A N 1
ATOM 664 C CA . PRO A 1 92 ? 17.288 9.296 -17.038 1.00 48.94 92 PRO A CA 1
ATOM 665 C C . PRO A 1 92 ? 16.089 9.130 -17.989 1.00 48.94 92 PRO A C 1
ATOM 667 O O . PRO A 1 92 ? 15.983 8.125 -18.692 1.00 48.94 92 PRO A O 1
ATOM 670 N N . GLY A 1 93 ? 15.118 10.047 -1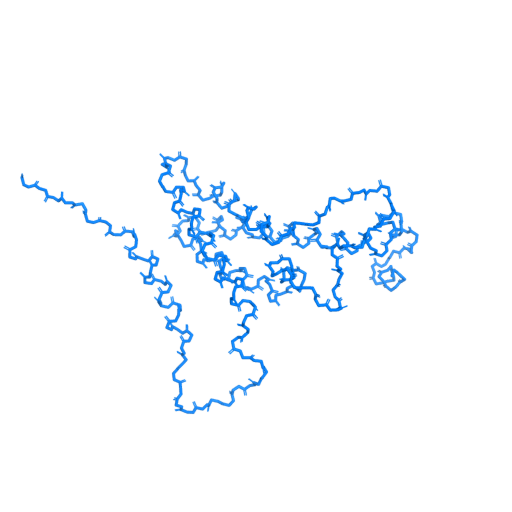7.953 1.00 55.81 93 GLY A N 1
ATOM 671 C CA . GLY A 1 93 ? 13.884 9.926 -18.738 1.00 55.81 93 GLY A CA 1
ATOM 672 C C . GLY A 1 93 ? 12.893 11.078 -18.540 1.00 55.81 93 GLY A C 1
ATOM 673 O O . GLY A 1 93 ? 12.888 11.741 -17.509 1.00 55.81 93 GLY A O 1
ATOM 674 N N . ARG A 1 94 ? 12.053 11.320 -19.559 1.00 53.91 94 ARG A N 1
ATOM 675 C CA . ARG A 1 94 ? 11.258 12.552 -19.769 1.00 53.91 94 ARG A CA 1
ATOM 676 C C . ARG A 1 94 ? 10.022 12.714 -18.858 1.00 53.91 94 ARG A C 1
A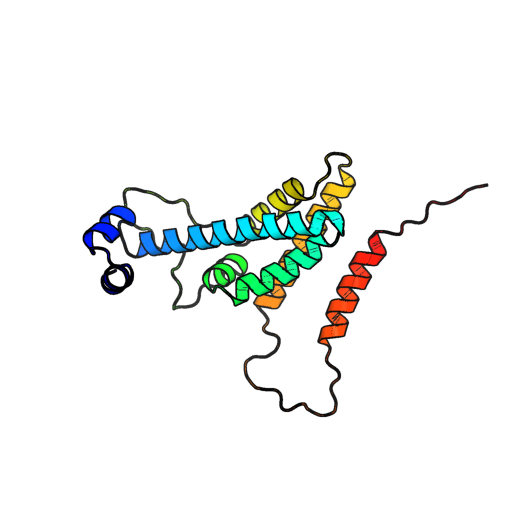TOM 678 O O . ARG A 1 94 ? 9.484 13.812 -18.777 1.00 53.91 94 ARG A O 1
ATOM 685 N N . ARG A 1 95 ? 9.583 11.663 -18.155 1.00 58.06 95 ARG A N 1
ATOM 686 C CA . ARG A 1 95 ? 8.567 11.733 -17.086 1.00 58.06 95 ARG A CA 1
ATOM 687 C C . ARG A 1 95 ? 9.224 11.339 -15.768 1.00 58.06 95 ARG A C 1
ATOM 689 O O . ARG A 1 95 ? 9.398 10.157 -15.472 1.00 58.06 95 ARG A O 1
ATOM 696 N N . ALA A 1 96 ? 9.633 12.335 -14.991 1.00 58.22 96 ALA A N 1
ATOM 697 C CA . ALA A 1 96 ? 10.070 12.111 -13.624 1.00 58.22 96 ALA A CA 1
ATOM 698 C C . ALA A 1 96 ? 8.834 11.765 -12.785 1.00 58.22 96 ALA A C 1
ATOM 700 O O . ALA A 1 96 ? 8.132 12.651 -12.309 1.00 58.22 96 ALA A O 1
ATOM 701 N N . HIS A 1 97 ? 8.535 10.474 -12.637 1.00 62.38 97 HIS A N 1
ATOM 702 C CA . HIS A 1 97 ? 7.656 10.059 -11.552 1.00 62.38 97 HIS A CA 1
ATOM 703 C C . HIS A 1 97 ? 8.355 10.399 -10.231 1.00 62.38 97 HIS A C 1
ATOM 705 O O . HIS A 1 97 ? 9.564 10.141 -10.125 1.00 62.38 97 HIS A O 1
ATOM 711 N N . PRO A 1 98 ? 7.638 10.964 -9.243 1.00 74.19 98 PRO A N 1
ATOM 712 C CA . PRO A 1 98 ? 8.206 11.187 -7.920 1.00 74.19 98 PRO A CA 1
ATOM 713 C C . PRO A 1 98 ? 8.745 9.866 -7.358 1.00 74.19 98 PRO A C 1
ATOM 715 O O . PRO A 1 98 ? 8.401 8.777 -7.837 1.00 74.19 98 PRO A O 1
ATOM 718 N N . ALA A 1 99 ? 9.635 9.940 -6.371 1.00 81.00 99 ALA A N 1
ATOM 719 C CA . ALA A 1 99 ? 10.015 8.739 -5.639 1.00 81.00 99 ALA A CA 1
ATOM 720 C C . ALA A 1 99 ? 8.742 8.076 -5.072 1.00 81.00 99 ALA A C 1
ATOM 722 O O . ALA A 1 99 ? 7.807 8.792 -4.702 1.00 81.00 99 ALA A O 1
ATOM 723 N N . PRO A 1 100 ? 8.651 6.735 -5.070 1.00 84.06 100 PRO A N 1
ATOM 724 C CA . PRO A 1 100 ? 7.549 6.079 -4.383 1.00 84.06 100 PRO A CA 1
ATOM 725 C C . PRO A 1 100 ? 7.616 6.404 -2.882 1.00 84.06 100 PRO A C 1
ATOM 727 O O . PRO A 1 100 ? 8.715 6.652 -2.374 1.00 84.06 100 PRO A O 1
ATOM 730 N N . PRO A 1 101 ? 6.471 6.404 -2.178 1.00 91.50 101 PRO A N 1
ATOM 731 C CA . PRO A 1 101 ? 6.444 6.735 -0.763 1.00 91.50 101 PRO A CA 1
ATOM 732 C C . PRO A 1 101 ? 7.275 5.730 0.036 1.00 91.50 101 PRO A C 1
ATOM 734 O O . PRO A 1 101 ? 7.226 4.520 -0.193 1.00 91.50 101 PRO A O 1
ATOM 737 N N . THR A 1 102 ? 8.030 6.241 0.998 1.00 91.50 102 THR A N 1
ATOM 738 C CA . THR A 1 102 ? 8.649 5.433 2.050 1.00 91.50 102 THR A CA 1
ATOM 739 C C . THR A 1 102 ? 7.571 4.807 2.948 1.00 91.50 102 THR A C 1
ATOM 741 O O . THR A 1 102 ? 6.448 5.317 3.002 1.00 91.50 102 THR A O 1
ATOM 744 N N . PRO A 1 103 ? 7.885 3.754 3.727 1.00 93.00 103 PRO A N 1
ATOM 745 C CA . PRO A 1 103 ? 6.927 3.171 4.671 1.00 93.00 103 PRO A CA 1
ATOM 746 C C . PRO A 1 103 ? 6.320 4.193 5.646 1.00 93.00 103 PRO A C 1
ATOM 748 O O . PRO A 1 103 ? 5.128 4.149 5.942 1.00 93.00 103 PRO A O 1
ATOM 751 N N . ALA A 1 104 ? 7.126 5.151 6.117 1.00 91.94 104 ALA A N 1
ATOM 752 C CA . ALA A 1 104 ? 6.670 6.205 7.020 1.00 91.94 104 ALA A CA 1
ATOM 753 C C . ALA A 1 104 ? 5.713 7.194 6.330 1.00 91.94 104 ALA A C 1
ATOM 755 O O . ALA A 1 104 ? 4.696 7.574 6.909 1.00 91.94 104 ALA A O 1
ATOM 756 N N . GLU A 1 105 ? 6.003 7.581 5.085 1.00 94.88 105 GLU A N 1
ATOM 757 C CA . GLU A 1 105 ? 5.109 8.428 4.285 1.00 94.88 105 GLU A CA 1
ATOM 758 C C . GLU A 1 105 ? 3.811 7.696 3.943 1.00 94.88 105 GLU A C 1
ATOM 760 O O . GLU A 1 105 ? 2.736 8.285 4.024 1.00 94.88 105 GLU A O 1
ATOM 765 N N . LEU A 1 106 ? 3.882 6.401 3.625 1.00 94.81 106 LEU A N 1
ATOM 766 C CA . LEU A 1 106 ? 2.700 5.588 3.360 1.00 94.81 106 LEU A CA 1
ATOM 767 C C . LEU A 1 106 ? 1.809 5.485 4.605 1.00 94.81 106 LEU A C 1
ATOM 769 O O . LEU A 1 106 ? 0.599 5.664 4.505 1.00 94.81 106 LEU A O 1
ATOM 773 N N . LEU A 1 107 ? 2.398 5.277 5.786 1.00 93.50 107 LEU A N 1
ATOM 774 C CA . LEU A 1 107 ? 1.674 5.286 7.059 1.00 93.50 107 LEU A CA 1
ATOM 775 C C . LEU A 1 107 ? 0.967 6.629 7.300 1.00 93.50 107 LEU A C 1
ATOM 777 O O . LEU A 1 107 ? -0.206 6.649 7.673 1.00 93.50 107 LEU A O 1
ATOM 781 N N . ALA A 1 108 ? 1.653 7.747 7.038 1.00 93.25 108 ALA A N 1
ATOM 782 C CA . ALA A 1 108 ? 1.060 9.078 7.138 1.00 93.25 108 ALA A CA 1
ATOM 783 C C . ALA A 1 108 ? -0.118 9.255 6.162 1.00 93.25 108 ALA A C 1
ATOM 785 O O . ALA A 1 108 ? -1.192 9.685 6.574 1.00 93.25 108 ALA A O 1
ATOM 786 N N . LEU A 1 109 ? 0.043 8.832 4.904 1.00 95.56 109 LEU A N 1
ATOM 787 C CA . LEU A 1 109 ? -1.009 8.879 3.884 1.00 95.56 109 LEU A CA 1
ATOM 788 C C . LEU A 1 109 ? -2.243 8.046 4.251 1.00 95.56 109 LEU A C 1
ATOM 790 O O . LEU A 1 109 ? -3.362 8.428 3.899 1.00 95.56 109 LEU A O 1
ATOM 794 N N . VAL A 1 110 ? -2.056 6.909 4.925 1.00 94.81 110 VAL A N 1
ATOM 795 C CA . VAL A 1 110 ?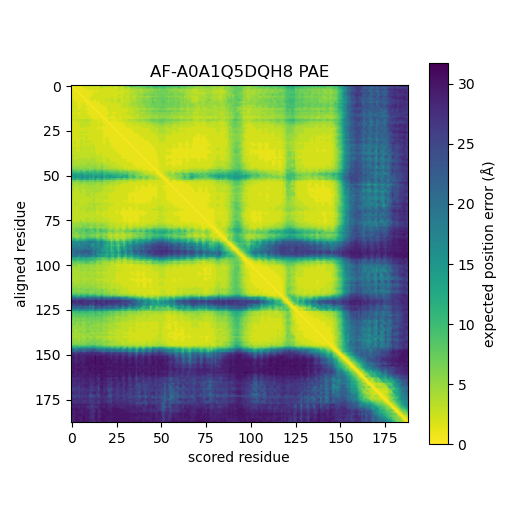 -3.161 6.076 5.415 1.00 94.81 110 VAL A CA 1
ATOM 796 C C . VAL A 1 110 ? -3.872 6.745 6.586 1.00 94.81 110 VAL A C 1
ATOM 798 O O . VAL A 1 110 ? -5.100 6.782 6.597 1.00 94.81 110 VAL A O 1
ATOM 801 N N . ARG A 1 111 ? -3.130 7.307 7.547 1.00 91.75 111 ARG A N 1
ATOM 802 C CA . ARG A 1 111 ? -3.714 8.048 8.675 1.00 91.75 111 ARG A CA 1
ATOM 803 C C . ARG A 1 111 ? -4.559 9.224 8.183 1.00 91.75 111 ARG A C 1
ATOM 805 O O . ARG A 1 111 ? -5.702 9.370 8.607 1.00 91.75 111 ARG A O 1
ATOM 812 N N . ASP A 1 112 ? -4.033 10.011 7.248 1.00 91.38 112 ASP A N 1
ATOM 813 C CA . ASP A 1 112 ? -4.735 11.174 6.699 1.00 91.38 112 ASP A CA 1
ATOM 814 C C . ASP A 1 112 ? -6.042 10.760 5.994 1.00 91.38 112 ASP A C 1
ATOM 816 O O . ASP A 1 112 ? -7.083 11.397 6.172 1.00 91.38 112 ASP A O 1
ATOM 820 N N . ARG A 1 113 ? -6.026 9.637 5.261 1.00 92.62 113 ARG A N 1
ATOM 821 C CA . ARG A 1 113 ? -7.231 9.039 4.661 1.00 92.62 113 ARG A CA 1
ATOM 822 C C . ARG A 1 113 ? -8.208 8.513 5.697 1.00 92.62 113 ARG A C 1
ATOM 824 O O . ARG A 1 113 ? -9.410 8.702 5.540 1.00 92.62 113 ARG A O 1
ATOM 831 N N . ALA A 1 114 ? -7.718 7.880 6.757 1.00 89.44 114 ALA A N 1
ATOM 832 C CA . ALA A 1 114 ? -8.578 7.362 7.807 1.00 89.44 114 ALA A CA 1
ATOM 833 C C . ALA A 1 114 ? -9.349 8.476 8.506 1.00 89.44 114 ALA A C 1
ATOM 835 O O . ALA A 1 114 ? -10.562 8.371 8.665 1.00 89.44 114 ALA A O 1
ATOM 836 N N . VAL A 1 115 ? -8.676 9.584 8.812 1.00 87.38 115 VAL A N 1
ATOM 837 C CA . VAL A 1 115 ? -9.319 10.791 9.336 1.00 87.38 115 VAL A CA 1
ATOM 838 C C . VAL A 1 115 ? -10.341 11.350 8.349 1.00 87.38 115 VAL A C 1
ATOM 840 O O . VAL A 1 115 ? -11.438 11.717 8.761 1.00 87.38 115 VAL A O 1
ATOM 843 N N . ALA A 1 116 ? -10.014 11.400 7.056 1.00 88.81 116 ALA A N 1
ATOM 844 C CA . ALA A 1 116 ? -10.922 11.923 6.037 1.00 88.81 116 ALA A CA 1
ATOM 845 C C . ALA A 1 116 ? -12.186 11.063 5.847 1.00 88.81 116 ALA A C 1
ATOM 847 O O . ALA A 1 116 ? -13.264 11.606 5.614 1.00 88.81 116 ALA A O 1
ATOM 848 N N . VAL A 1 117 ? -12.063 9.735 5.943 1.00 89.38 117 VAL A N 1
ATOM 849 C CA . VAL A 1 117 ? -13.166 8.786 5.717 1.00 89.38 117 VAL A CA 1
ATOM 850 C C . VAL A 1 117 ? -14.008 8.572 6.975 1.00 89.38 117 VAL A C 1
ATOM 852 O O . VAL A 1 117 ? -15.237 8.544 6.899 1.00 89.38 117 VAL A O 1
ATOM 855 N N . MET A 1 118 ? -13.365 8.392 8.128 1.00 81.56 118 MET A N 1
ATOM 856 C CA . MET A 1 118 ? -14.024 7.999 9.379 1.00 81.56 118 MET A CA 1
ATOM 857 C C . MET A 1 118 ? -14.353 9.184 10.281 1.00 81.56 118 MET A C 1
ATOM 859 O O . MET A 1 118 ? -15.268 9.079 11.094 1.00 81.56 118 MET A O 1
ATOM 863 N N . GLY A 1 119 ? -13.621 10.293 10.166 1.00 70.06 119 GLY A N 1
ATOM 864 C CA . GLY A 1 119 ? -13.832 11.455 11.011 1.00 70.06 119 GLY A CA 1
ATOM 865 C C . GLY A 1 119 ? -15.186 12.091 10.728 1.00 70.06 119 GLY A C 1
ATOM 866 O O . GLY A 1 119 ? -15.359 12.768 9.714 1.00 70.06 119 GLY A O 1
ATOM 867 N N . ASP A 1 120 ? -16.134 11.931 11.649 1.00 65.56 120 ASP A N 1
ATOM 868 C CA . ASP A 1 120 ? -17.225 12.888 11.741 1.00 65.56 120 ASP A CA 1
ATOM 869 C C . ASP A 1 120 ? -16.632 14.181 12.313 1.00 65.56 120 ASP A C 1
ATOM 871 O O . ASP A 1 120 ? -15.891 14.162 13.297 1.00 65.56 120 ASP A O 1
ATOM 875 N N . ARG A 1 121 ? -16.885 15.323 11.668 1.00 56.50 121 ARG A N 1
ATOM 876 C CA . ARG A 1 121 ? -16.187 16.610 11.904 1.00 56.50 121 ARG A CA 1
ATOM 877 C C . ARG A 1 121 ? -16.372 17.198 13.319 1.00 56.50 121 ARG A C 1
ATOM 879 O O . ARG A 1 121 ? -15.995 18.348 13.542 1.00 56.50 121 ARG A O 1
ATOM 886 N N . SER A 1 122 ? -16.989 16.470 14.246 1.00 53.50 122 SER A N 1
ATOM 887 C CA . SER A 1 122 ? -17.642 17.038 15.419 1.00 53.50 122 SER A CA 1
ATOM 888 C C . SER A 1 122 ? -16.750 17.198 16.654 1.00 53.50 122 SER A C 1
ATOM 890 O O . SER A 1 122 ? -17.048 18.098 17.434 1.00 53.50 122 SER A O 1
ATOM 892 N N . LEU A 1 123 ? -15.682 16.409 16.867 1.00 62.84 123 LEU A N 1
ATOM 893 C CA . LEU A 1 123 ? -14.832 16.521 18.071 1.00 62.84 123 LEU A CA 1
ATOM 894 C C . LEU A 1 123 ? -13.349 16.224 17.779 1.00 62.84 123 LEU A C 1
ATOM 896 O O . LEU A 1 123 ? -12.989 15.209 17.191 1.00 62.84 123 LEU A O 1
ATOM 900 N N . SER A 1 124 ? -12.457 17.117 18.218 1.00 65.19 124 SER A N 1
ATOM 901 C CA . SER A 1 124 ? -11.003 16.992 18.027 1.00 65.19 124 SER A CA 1
ATOM 902 C C . SER A 1 124 ? -10.370 15.839 18.816 1.00 65.19 124 SER A C 1
ATOM 904 O O . SER A 1 124 ? -9.342 15.317 18.390 1.00 65.19 124 SER A O 1
ATOM 906 N N . ARG A 1 125 ? -10.975 15.439 19.943 1.00 60.25 125 ARG A N 1
ATOM 907 C CA . ARG A 1 125 ? -10.525 14.306 20.767 1.00 60.25 125 ARG A CA 1
ATOM 908 C C . ARG A 1 125 ? -10.698 12.977 20.024 1.00 60.25 125 ARG A C 1
ATOM 910 O O . ARG A 1 125 ? -9.721 12.255 19.877 1.00 60.25 125 ARG A O 1
ATOM 917 N N . ASP A 1 126 ? -11.876 12.744 19.455 1.00 76.81 126 ASP A N 1
ATOM 918 C CA . ASP A 1 126 ? -12.204 11.529 18.697 1.00 76.81 126 ASP A CA 1
ATOM 919 C C . ASP A 1 126 ? -11.292 11.366 17.472 1.00 76.81 126 ASP A C 1
ATOM 921 O O . ASP A 1 126 ? -10.876 10.264 17.119 1.00 76.81 126 ASP A O 1
ATOM 925 N N . ARG A 1 127 ? -10.908 12.487 16.847 1.00 80.81 127 ARG A N 1
ATOM 926 C CA . ARG A 1 127 ? -9.931 12.493 15.753 1.00 80.81 127 ARG A CA 1
ATOM 927 C C . ARG A 1 127 ? -8.543 12.038 16.210 1.00 80.81 127 ARG A C 1
ATOM 929 O O . ARG A 1 127 ? -7.936 11.220 15.529 1.00 80.81 127 ARG A O 1
ATOM 936 N N . ALA A 1 128 ? -8.029 12.578 17.314 1.00 84.12 128 ALA A N 1
ATOM 937 C CA . ALA A 1 128 ? -6.703 12.214 17.814 1.00 84.12 128 ALA A CA 1
ATOM 938 C C . ALA A 1 128 ? -6.648 10.739 18.250 1.00 84.12 128 ALA A C 1
ATOM 940 O O . ALA A 1 128 ? -5.670 10.048 17.973 1.00 84.12 128 ALA A O 1
ATOM 941 N N . GLU A 1 129 ? -7.718 10.243 18.875 1.00 84.81 129 GLU A N 1
ATOM 942 C CA . GLU A 1 129 ? -7.857 8.832 19.252 1.00 84.81 129 GLU A CA 1
ATOM 943 C C . GLU A 1 129 ? -7.886 7.923 18.015 1.00 84.81 129 GLU A C 1
ATOM 945 O O . GLU A 1 129 ? -7.151 6.937 17.957 1.00 84.81 129 GLU A O 1
ATOM 950 N N . LEU A 1 130 ? -8.641 8.296 16.976 1.00 83.94 130 LEU A N 1
ATOM 951 C CA . LEU A 1 130 ? -8.664 7.572 15.704 1.00 83.94 130 LEU A CA 1
ATOM 952 C C . LEU A 1 130 ? -7.289 7.554 15.015 1.00 83.94 130 LEU A C 1
ATOM 954 O O . LEU A 1 130 ? -6.873 6.513 14.507 1.00 83.94 130 LEU A O 1
ATOM 958 N N . GLU A 1 131 ? -6.579 8.685 14.994 1.00 87.06 131 GLU A N 1
ATOM 959 C CA . GLU A 1 131 ? -5.227 8.777 14.429 1.00 87.06 131 GLU A CA 1
ATOM 960 C C . GLU A 1 131 ? -4.272 7.794 15.128 1.00 87.06 131 GLU A C 1
ATOM 962 O O . GLU A 1 131 ? -3.586 7.022 14.452 1.00 87.06 131 GLU A O 1
ATOM 967 N N . ILE A 1 132 ? -4.285 7.762 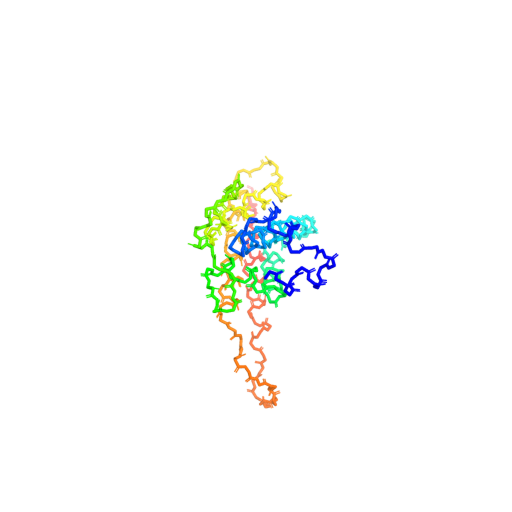16.467 1.00 89.81 132 ILE A N 1
ATOM 968 C CA . ILE A 1 132 ? -3.471 6.841 17.276 1.00 89.81 132 ILE A CA 1
ATOM 969 C C . ILE A 1 132 ? -3.883 5.384 17.031 1.00 89.81 132 ILE A C 1
ATOM 971 O O . ILE A 1 132 ? -3.015 4.526 16.838 1.00 89.81 132 ILE A O 1
ATOM 975 N N . ALA A 1 133 ? -5.184 5.090 16.999 1.00 89.75 133 ALA A N 1
ATOM 976 C CA . ALA A 1 133 ? -5.703 3.742 16.788 1.00 89.75 133 ALA A CA 1
ATOM 977 C C . ALA A 1 133 ? -5.328 3.192 15.403 1.00 89.75 133 ALA A C 1
ATOM 979 O O . ALA A 1 133 ? -4.817 2.076 15.302 1.00 89.75 133 ALA A O 1
ATOM 980 N N . CYS A 1 134 ? -5.509 3.976 14.336 1.00 90.00 134 CYS A N 1
ATOM 981 C CA . CYS A 1 134 ? -5.110 3.589 12.981 1.00 90.00 134 CYS A CA 1
ATOM 982 C C . CYS A 1 134 ? -3.596 3.386 12.869 1.00 90.00 134 CYS A C 1
ATOM 984 O O . CYS A 1 134 ? -3.151 2.398 12.285 1.00 90.00 134 CYS A O 1
ATOM 986 N N . GLU A 1 135 ? -2.800 4.288 13.447 1.00 92.12 135 GLU A N 1
ATOM 987 C CA . GLU A 1 135 ? -1.341 4.177 13.439 1.00 92.12 135 GLU A CA 1
ATOM 988 C C . GLU A 1 135 ? -0.866 2.914 14.175 1.00 92.12 135 GLU A C 1
ATOM 990 O O . GLU A 1 135 ? -0.001 2.184 13.683 1.00 92.12 135 GLU A O 1
ATOM 995 N N . THR A 1 136 ? -1.479 2.612 15.320 1.00 94.44 136 THR A N 1
ATOM 996 C CA . THR A 1 136 ? -1.194 1.413 16.118 1.00 94.44 136 THR A CA 1
ATOM 997 C C . THR A 1 136 ? -1.574 0.147 15.359 1.00 94.44 136 THR A C 1
ATOM 999 O O . THR A 1 136 ? -0.758 -0.765 15.220 1.00 94.44 136 THR A O 1
ATOM 1002 N N . ALA A 1 137 ? -2.780 0.113 14.794 1.00 92.38 137 ALA A N 1
ATOM 1003 C CA . ALA A 1 137 ? -3.290 -1.013 14.025 1.00 92.38 137 ALA A CA 1
ATOM 1004 C C . ALA A 1 137 ? -2.409 -1.320 12.799 1.00 92.38 137 ALA A C 1
ATOM 1006 O O . ALA A 1 137 ? -2.067 -2.478 12.549 1.00 92.38 137 ALA A O 1
ATOM 1007 N N . LEU A 1 138 ? -1.958 -0.291 12.076 1.00 92.94 138 LEU A N 1
ATOM 1008 C CA . LEU A 1 138 ? -1.049 -0.451 10.937 1.00 92.94 138 LEU A CA 1
ATOM 1009 C C . LEU A 1 138 ? 0.332 -0.942 11.357 1.00 92.94 138 LEU A C 1
ATOM 1011 O O . LEU A 1 138 ? 0.870 -1.840 10.714 1.00 92.94 138 LEU A O 1
ATOM 1015 N N . ARG A 1 139 ? 0.911 -0.412 12.442 1.00 93.56 139 ARG A N 1
ATOM 1016 C CA . ARG A 1 139 ? 2.200 -0.913 12.947 1.00 93.56 139 ARG A CA 1
ATOM 1017 C C . ARG A 1 139 ? 2.119 -2.380 13.353 1.00 93.56 139 ARG A C 1
ATOM 1019 O O . ARG A 1 139 ? 3.035 -3.139 13.045 1.00 93.56 139 ARG A O 1
ATOM 1026 N N . LEU A 1 140 ? 1.021 -2.793 13.986 1.00 94.12 140 LEU A N 1
ATOM 1027 C CA . LEU A 1 140 ? 0.777 -4.197 14.316 1.00 94.12 140 LEU A CA 1
ATOM 1028 C C . LEU A 1 140 ? 0.625 -5.055 13.053 1.00 94.12 140 LEU A C 1
ATOM 1030 O O . LEU A 1 140 ? 1.230 -6.122 12.978 1.00 94.12 140 LEU A O 1
ATOM 1034 N N . ALA A 1 141 ? -0.099 -4.581 12.036 1.00 93.38 141 ALA A N 1
ATOM 1035 C CA . ALA A 1 141 ? -0.234 -5.278 10.755 1.00 93.38 141 ALA A CA 1
ATOM 1036 C C . ALA A 1 141 ? 1.109 -5.437 10.018 1.00 93.38 141 ALA A C 1
ATOM 1038 O O . ALA A 1 141 ? 1.415 -6.518 9.510 1.00 93.38 141 ALA A O 1
ATOM 1039 N N . ILE A 1 142 ? 1.935 -4.386 9.988 1.00 92.44 142 ILE A N 1
ATOM 1040 C CA . ILE A 1 142 ? 3.277 -4.416 9.385 1.00 92.44 142 ILE A CA 1
ATOM 1041 C C . ILE A 1 142 ? 4.181 -5.381 10.158 1.00 92.44 142 ILE A C 1
ATOM 1043 O O . ILE A 1 142 ? 4.832 -6.227 9.548 1.00 92.44 142 ILE A O 1
ATOM 1047 N N . SER A 1 143 ? 4.170 -5.316 11.493 1.00 91.94 143 SER A N 1
ATOM 1048 C CA . SER A 1 143 ? 4.901 -6.251 12.359 1.00 91.94 143 SER A CA 1
ATOM 1049 C C . SER A 1 143 ? 4.497 -7.706 12.092 1.00 91.94 143 SER A C 1
ATOM 1051 O O . SER A 1 143 ? 5.349 -8.565 11.873 1.00 91.94 143 SER A O 1
ATOM 1053 N N . TYR A 1 144 ? 3.192 -7.973 12.001 1.00 89.25 144 TYR A N 1
ATOM 1054 C CA . TYR A 1 144 ? 2.648 -9.299 11.697 1.00 89.25 144 TYR A CA 1
ATOM 1055 C C . TYR A 1 144 ? 2.995 -9.791 10.282 1.00 89.25 144 TYR A C 1
ATOM 1057 O O . TYR A 1 144 ? 3.098 -10.991 10.043 1.00 89.25 144 TYR A O 1
ATOM 1065 N N . THR A 1 145 ? 3.172 -8.873 9.332 1.00 89.31 145 THR A N 1
ATOM 1066 C CA . THR A 1 145 ? 3.607 -9.203 7.968 1.00 89.31 145 THR A CA 1
ATOM 1067 C C . THR A 1 145 ? 5.088 -9.587 7.945 1.00 89.31 145 THR A C 1
ATOM 1069 O O . THR A 1 145 ? 5.454 -10.569 7.309 1.00 89.31 145 THR A O 1
ATOM 1072 N N . LEU A 1 146 ? 5.925 -8.855 8.688 1.00 85.75 146 LEU A N 1
ATOM 1073 C CA . LEU A 1 146 ? 7.367 -9.098 8.794 1.00 85.75 146 LEU A CA 1
ATOM 1074 C C . LEU A 1 146 ? 7.723 -10.379 9.552 1.00 85.75 146 LEU A C 1
ATOM 1076 O O . LEU A 1 146 ? 8.732 -11.012 9.243 1.00 85.75 146 LEU A O 1
ATOM 1080 N N . VAL A 1 147 ? 6.931 -10.739 10.562 1.00 80.25 147 VAL A N 1
ATOM 1081 C CA . VAL A 1 147 ? 7.148 -11.930 11.388 1.00 80.25 147 VAL A CA 1
ATOM 1082 C C . VAL A 1 147 ? 6.136 -13.002 10.976 1.00 80.25 147 VAL A C 1
ATOM 1084 O O . VAL A 1 147 ? 5.038 -13.059 11.537 1.00 80.25 147 VAL A O 1
ATOM 1087 N N . PRO A 1 148 ? 6.455 -13.860 9.987 1.00 62.78 148 PRO A N 1
ATOM 1088 C CA . PRO A 1 148 ? 5.538 -14.906 9.567 1.00 62.78 148 PRO A CA 1
ATOM 1089 C C . PRO A 1 148 ? 5.267 -15.869 10.727 1.00 62.78 148 PRO A C 1
ATOM 1091 O O . PRO A 1 148 ? 6.189 -16.345 11.385 1.00 62.78 148 PRO A O 1
ATOM 1094 N N . ALA A 1 149 ? 3.988 -16.189 10.944 1.00 59.19 149 ALA A N 1
ATOM 1095 C CA . ALA A 1 149 ? 3.538 -17.044 12.046 1.00 59.19 149 ALA A CA 1
ATOM 1096 C C . ALA A 1 149 ? 4.142 -18.467 12.024 1.00 59.19 149 ALA A C 1
ATOM 1098 O O . ALA A 1 149 ? 4.136 -19.133 13.055 1.00 59.19 149 ALA A O 1
ATOM 1099 N N . TYR A 1 150 ? 4.678 -18.922 10.881 1.00 41.22 150 TYR A N 1
ATOM 1100 C CA . TYR A 1 150 ? 5.570 -20.083 10.787 1.00 41.22 150 TYR A CA 1
ATOM 1101 C C . TYR A 1 150 ? 6.270 -20.123 9.411 1.00 41.22 150 TYR A C 1
ATOM 1103 O O . TYR A 1 150 ? 5.583 -20.031 8.387 1.00 41.22 150 TYR A O 1
ATOM 1111 N N . PRO A 1 151 ? 7.603 -20.281 9.322 1.00 46.75 151 PRO A N 1
ATOM 1112 C CA . PRO A 1 151 ? 8.284 -20.468 8.048 1.00 46.75 151 PRO A CA 1
ATOM 1113 C C . PRO A 1 151 ? 8.210 -21.945 7.625 1.00 46.75 151 PRO A C 1
ATOM 1115 O O . PRO A 1 151 ? 9.101 -22.729 7.920 1.00 46.75 151 PRO A O 1
ATOM 1118 N N . GLY A 1 152 ? 7.146 -22.318 6.910 1.00 49.31 152 GLY A N 1
ATOM 1119 C CA . GLY A 1 152 ? 7.068 -23.575 6.156 1.00 49.31 152 GLY A CA 1
ATOM 1120 C C . GLY A 1 152 ? 6.706 -24.829 6.963 1.00 49.31 152 GLY A C 1
ATOM 1121 O O . GLY A 1 152 ? 7.428 -25.265 7.851 1.00 49.31 152 GLY A O 1
ATOM 1122 N N . GLY A 1 153 ? 5.603 -25.464 6.571 1.00 37.25 153 GLY A N 1
ATOM 1123 C CA . GLY A 1 153 ? 5.210 -26.796 7.023 1.00 37.25 153 GLY A CA 1
ATOM 1124 C C . GLY A 1 153 ? 3.721 -26.849 7.308 1.00 37.25 153 GLY A C 1
ATOM 1125 O O . GLY A 1 153 ? 3.221 -26.101 8.140 1.00 37.25 153 GLY A O 1
ATOM 1126 N N . GLN A 1 154 ? 3.003 -27.736 6.620 1.00 41.88 154 GLN A N 1
ATOM 1127 C CA . GLN A 1 154 ? 1.754 -28.254 7.163 1.00 41.88 154 GLN A CA 1
ATOM 1128 C C . GLN A 1 154 ? 2.057 -28.704 8.592 1.00 41.88 154 GLN A C 1
ATOM 1130 O O . GLN A 1 154 ? 2.853 -29.623 8.788 1.00 41.88 154 GLN A O 1
ATOM 1135 N N . CYS A 1 155 ? 1.481 -28.036 9.588 1.00 40.03 155 CYS A N 1
ATOM 1136 C CA . CYS A 1 155 ? 1.416 -28.624 10.909 1.00 40.03 155 CYS A CA 1
ATOM 1137 C C . CYS A 1 155 ? 0.596 -29.906 10.747 1.00 40.03 155 CYS A C 1
ATOM 1139 O O . CYS A 1 155 ? -0.623 -29.858 10.606 1.00 40.03 155 CYS A O 1
ATOM 1141 N N . ALA A 1 156 ? 1.264 -31.060 10.754 1.00 43.12 156 ALA A N 1
ATOM 1142 C CA . ALA A 1 156 ? 0.688 -32.166 11.490 1.00 43.12 156 ALA A CA 1
ATOM 1143 C C . ALA A 1 156 ? 0.452 -31.607 12.896 1.00 43.12 156 ALA A C 1
ATOM 1145 O O . ALA A 1 156 ? 1.412 -31.189 13.545 1.00 43.12 156 ALA A O 1
ATOM 1146 N N . GLU A 1 157 ? -0.820 -31.465 13.268 1.00 41.69 157 GLU A N 1
ATOM 1147 C CA . GLU A 1 157 ? -1.263 -31.023 14.588 1.00 41.69 157 GLU A CA 1
ATOM 1148 C C . GLU A 1 157 ? -0.424 -31.742 15.656 1.00 41.69 157 GLU A C 1
ATOM 1150 O O . GLU A 1 157 ? -0.542 -32.963 15.795 1.00 41.69 157 GLU A O 1
ATOM 1155 N N . PRO A 1 158 ? 0.449 -31.054 16.414 1.00 41.50 158 PRO A N 1
ATOM 1156 C CA . PRO A 1 158 ? 0.861 -31.610 17.684 1.00 41.50 158 PRO A CA 1
ATOM 1157 C C . PRO A 1 158 ? -0.383 -31.559 18.576 1.00 41.50 158 PRO A C 1
ATOM 1159 O O . PRO A 1 158 ? -0.909 -30.477 18.828 1.00 41.50 158 PRO A O 1
ATOM 1162 N N . GLU A 1 159 ? -0.847 -32.718 19.051 1.00 45.38 159 GLU A N 1
ATOM 1163 C CA . GLU A 1 159 ? -2.082 -32.927 19.836 1.00 45.38 159 GLU A CA 1
ATOM 1164 C C . GLU A 1 159 ? -2.179 -32.120 21.157 1.00 45.38 159 GLU A C 1
ATOM 1166 O O . GLU A 1 159 ? -3.024 -32.393 22.005 1.00 45.38 159 GLU A O 1
ATOM 1171 N N . SER A 1 160 ? -1.325 -31.120 21.389 1.00 53.75 160 SER A N 1
ATOM 1172 C CA . SER A 1 160 ? -1.208 -30.446 22.678 1.00 53.75 160 SER A CA 1
ATOM 1173 C C . SER A 1 160 ? -0.773 -28.973 22.617 1.00 53.75 160 SER A C 1
ATOM 1175 O O . SER A 1 160 ? -0.179 -28.474 23.575 1.00 53.75 160 SER A O 1
ATOM 1177 N N . CYS A 1 161 ? -1.112 -28.222 21.567 1.00 43.28 161 CYS A N 1
ATOM 1178 C CA . CYS A 1 161 ? -1.095 -26.757 21.650 1.00 43.28 161 CYS A CA 1
ATOM 1179 C C . CYS A 1 161 ? -2.391 -26.178 21.085 1.00 43.28 161 CYS A C 1
ATOM 1181 O O . CYS A 1 161 ? -2.565 -26.073 19.876 1.00 43.28 161 CYS A O 1
ATOM 1183 N N . ARG A 1 162 ? -3.296 -25.755 21.978 1.00 53.03 162 ARG A N 1
ATOM 1184 C CA . ARG A 1 162 ? -4.408 -24.870 21.606 1.00 53.03 162 ARG A CA 1
ATOM 1185 C C . ARG A 1 162 ? -3.848 -23.685 20.803 1.00 53.03 162 ARG A C 1
ATOM 1187 O O . ARG A 1 162 ? -2.852 -23.104 21.243 1.00 53.03 162 ARG A O 1
ATOM 1194 N N . PRO A 1 163 ? -4.454 -23.305 19.666 1.00 50.88 163 PRO A N 1
ATOM 1195 C CA . PRO A 1 163 ? -3.947 -22.199 18.874 1.00 50.88 163 PRO A CA 1
ATOM 1196 C C . PRO A 1 163 ? -3.979 -20.923 19.725 1.00 50.88 163 PRO A C 1
ATOM 1198 O O . PRO A 1 163 ? -5.002 -20.578 20.311 1.00 50.88 163 PRO A O 1
ATOM 1201 N N . ILE A 1 164 ? -2.840 -20.235 19.810 1.00 50.47 164 ILE A N 1
ATOM 1202 C CA . ILE A 1 164 ? -2.684 -18.933 20.486 1.00 50.47 164 ILE A CA 1
ATOM 1203 C C . ILE A 1 164 ? -3.290 -17.805 19.626 1.00 50.47 164 ILE A C 1
ATOM 1205 O O . ILE A 1 164 ? -3.621 -16.731 20.118 1.00 50.47 164 ILE A O 1
ATOM 1209 N N . THR A 1 165 ? -3.515 -18.065 18.336 1.00 50.31 165 THR A N 1
ATOM 1210 C CA . THR A 1 165 ? -4.128 -17.147 17.367 1.00 50.31 165 THR A CA 1
ATOM 1211 C C . THR A 1 165 ? -5.471 -16.550 17.823 1.00 50.31 165 THR A C 1
ATOM 1213 O O . THR A 1 165 ? -5.583 -15.328 17.766 1.00 50.31 165 THR A O 1
ATOM 1216 N N . PRO A 1 166 ? -6.456 -17.322 18.339 1.00 53.12 166 PRO A N 1
ATOM 1217 C CA . PRO A 1 166 ? -7.683 -16.761 18.912 1.00 53.12 166 PRO A CA 1
ATOM 1218 C C . PRO A 1 166 ? -7.448 -15.863 20.137 1.00 53.12 166 PRO A C 1
ATOM 1220 O O . PRO A 1 166 ? -8.257 -14.975 20.393 1.00 53.12 166 PRO A O 1
ATOM 1223 N N . MET A 1 167 ? -6.347 -16.052 20.874 1.00 45.03 167 MET A N 1
ATOM 1224 C CA . MET A 1 167 ? -6.022 -15.262 22.066 1.00 45.03 167 MET A CA 1
ATOM 1225 C C . MET A 1 167 ? -5.581 -13.845 21.685 1.00 45.03 167 MET A C 1
ATOM 1227 O O . MET A 1 167 ? -6.046 -12.882 22.275 1.00 45.03 167 MET A O 1
ATOM 1231 N N . ILE A 1 168 ? -4.770 -13.695 20.635 1.00 56.31 168 ILE A N 1
ATOM 1232 C CA . ILE A 1 168 ? -4.311 -12.375 20.171 1.00 56.31 168 ILE A CA 1
ATOM 1233 C C . ILE A 1 168 ? -5.460 -11.579 19.536 1.00 56.31 168 ILE A C 1
ATOM 1235 O O . ILE A 1 168 ? -5.583 -10.385 19.792 1.00 56.31 168 ILE A O 1
ATOM 1239 N N . THR A 1 169 ? -6.340 -12.225 18.763 1.00 56.16 169 THR A N 1
ATOM 1240 C CA . THR A 1 169 ? -7.557 -11.563 18.259 1.00 56.16 169 THR A CA 1
ATOM 1241 C C . THR A 1 169 ? -8.504 -11.162 19.394 1.00 56.16 169 THR A C 1
ATOM 1243 O O . THR A 1 169 ? -9.050 -10.067 19.354 1.00 56.16 169 THR A O 1
ATOM 1246 N N . SER A 1 170 ? -8.623 -11.982 20.447 1.00 56.38 170 SER A N 1
ATOM 1247 C CA . SER A 1 170 ? -9.417 -11.665 21.645 1.00 56.38 170 SER A CA 1
ATOM 1248 C C . SER A 1 170 ? -8.838 -10.500 22.453 1.00 56.38 170 SER A C 1
ATOM 1250 O O . SER A 1 170 ? -9.592 -9.679 22.967 1.00 56.38 170 SER A O 1
ATOM 1252 N N . GLU A 1 171 ? -7.514 -10.401 22.582 1.00 57.38 171 GLU A N 1
ATOM 1253 C CA . GLU A 1 171 ? -6.848 -9.287 23.275 1.00 57.38 171 GLU A CA 1
ATOM 1254 C C . GLU A 1 171 ? -6.986 -7.971 22.495 1.00 57.38 171 GLU A C 1
ATOM 1256 O O . GLU A 1 171 ? -7.165 -6.910 23.097 1.00 57.38 171 GLU A O 1
ATOM 1261 N N . MET A 1 172 ? -6.980 -8.037 21.157 1.00 56.38 172 MET A N 1
ATOM 1262 C CA . MET A 1 172 ? -7.289 -6.887 20.303 1.00 56.38 172 MET A CA 1
ATOM 1263 C C . MET A 1 172 ? -8.741 -6.430 20.492 1.00 56.38 172 MET A C 1
ATOM 1265 O O . MET A 1 172 ? -8.962 -5.251 20.757 1.00 56.38 172 MET A O 1
ATOM 1269 N N . ASP A 1 173 ? -9.712 -7.347 20.455 1.00 56.62 173 ASP A N 1
ATOM 1270 C CA . ASP A 1 173 ? -11.129 -7.022 20.679 1.00 56.62 173 ASP A CA 1
ATOM 1271 C C . ASP A 1 173 ? -11.389 -6.492 22.104 1.00 56.62 173 ASP A C 1
ATOM 1273 O O . ASP A 1 173 ? -12.207 -5.589 22.298 1.00 56.62 173 ASP A O 1
ATOM 1277 N N . THR A 1 174 ? -10.660 -6.999 23.107 1.00 61.41 174 THR A N 1
ATOM 1278 C CA . THR A 1 174 ? -10.787 -6.582 24.516 1.00 61.41 174 THR A CA 1
ATOM 1279 C C . THR A 1 174 ? -10.183 -5.199 24.753 1.00 61.41 174 THR A C 1
ATOM 1281 O O . THR A 1 174 ? -10.808 -4.361 25.405 1.00 61.41 174 THR A O 1
ATOM 1284 N N . SER A 1 175 ? -9.004 -4.932 24.187 1.00 51.06 175 SER A N 1
ATOM 1285 C CA . SER A 1 175 ? -8.338 -3.630 24.306 1.00 51.06 175 SER A CA 1
ATOM 1286 C C . SER A 1 175 ? -9.111 -2.536 23.566 1.00 51.06 175 SER A C 1
ATOM 1288 O O . SER A 1 175 ? -9.268 -1.441 24.092 1.00 51.06 175 SER A O 1
ATOM 1290 N N . LEU A 1 176 ? -9.679 -2.854 22.397 1.00 57.22 176 LEU A N 1
ATOM 1291 C CA . LEU A 1 176 ? -10.483 -1.916 21.605 1.00 57.22 176 LEU A CA 1
ATOM 1292 C C . LEU A 1 176 ? -11.900 -1.698 22.176 1.00 57.22 176 LEU A C 1
ATOM 1294 O O . LEU A 1 176 ? -12.460 -0.615 22.022 1.00 57.22 176 LEU A O 1
ATOM 1298 N N . SER A 1 177 ? -12.482 -2.678 22.879 1.00 56.22 177 SER A N 1
ATOM 1299 C CA . SER A 1 177 ? -13.804 -2.532 23.520 1.00 56.22 177 SER A CA 1
ATOM 1300 C C . SER A 1 177 ? -13.760 -1.798 24.865 1.00 56.22 177 SER A C 1
ATOM 1302 O O . SER A 1 177 ? -14.749 -1.173 25.255 1.00 56.22 177 SER A O 1
ATOM 1304 N N . ALA A 1 178 ? -12.642 -1.859 25.596 1.00 49.44 178 ALA A N 1
ATOM 1305 C CA . ALA A 1 178 ? -12.508 -1.224 26.910 1.00 49.44 178 ALA A CA 1
ATOM 1306 C C . ALA A 1 178 ? -12.512 0.316 26.843 1.00 49.44 178 ALA A C 1
ATOM 1308 O O . ALA A 1 178 ? -12.912 0.974 27.806 1.00 49.44 178 ALA A O 1
ATOM 1309 N N . GLU A 1 179 ? -12.136 0.897 25.703 1.00 50.53 179 GLU A N 1
ATOM 1310 C CA . GLU A 1 179 ? -11.984 2.347 25.543 1.00 50.53 179 GLU A CA 1
ATOM 1311 C C . GLU A 1 179 ? -13.315 3.091 25.312 1.00 50.53 179 GLU A C 1
ATOM 1313 O O . GLU A 1 179 ? -13.398 4.300 25.518 1.00 50.53 179 GLU A O 1
ATOM 1318 N N . THR A 1 180 ? -14.409 2.378 25.005 1.00 49.59 180 THR A N 1
ATOM 1319 C CA . THR A 1 180 ? -15.731 2.987 24.745 1.00 49.59 180 THR A CA 1
ATOM 1320 C C . THR A 1 180 ? -16.654 3.077 25.965 1.00 49.59 180 THR A C 1
ATOM 1322 O O . THR A 1 180 ? -17.734 3.668 25.880 1.00 49.59 180 THR A O 1
ATOM 1325 N N . ARG A 1 181 ? -16.256 2.558 27.139 1.00 48.91 181 ARG A N 1
ATOM 1326 C CA . ARG A 1 181 ? -17.101 2.572 28.350 1.00 48.91 181 ARG A CA 1
ATOM 1327 C C . ARG A 1 181 ? -16.528 3.443 29.468 1.00 48.91 181 ARG A C 1
ATOM 1329 O O . ARG A 1 181 ? -16.213 2.965 30.553 1.00 48.91 181 ARG A O 1
ATOM 1336 N N . SER A 1 182 ? -16.469 4.753 29.235 1.00 45.38 182 SER A N 1
ATOM 1337 C CA . SER A 1 182 ? -16.284 5.732 30.315 1.00 45.38 182 SER A CA 1
ATOM 1338 C C . SER A 1 182 ? -17.571 5.840 31.160 1.00 45.38 182 SER A C 1
ATOM 1340 O O . SER A 1 182 ? -18.641 6.121 30.609 1.00 45.38 182 SER A O 1
ATOM 1342 N N . PRO A 1 183 ? -17.540 5.609 32.487 1.00 47.12 183 PRO A N 1
ATOM 1343 C CA . PRO A 1 183 ? -18.729 5.721 33.319 1.00 47.12 183 PRO A CA 1
ATOM 1344 C C . PRO A 1 183 ? -19.059 7.200 33.558 1.00 47.12 183 PRO A C 1
ATOM 1346 O O . PRO A 1 183 ? -18.367 7.900 34.300 1.00 47.12 183 PRO A O 1
ATOM 1349 N N . ARG A 1 184 ? -20.163 7.678 32.966 1.00 49.56 184 ARG A N 1
ATOM 1350 C CA . ARG A 1 184 ? -20.827 8.914 33.405 1.00 49.56 184 ARG A CA 1
ATOM 1351 C C . ARG A 1 184 ? -21.152 8.777 34.892 1.00 49.56 184 ARG A C 1
ATOM 1353 O O . ARG A 1 184 ? -22.041 8.025 35.284 1.00 49.56 184 ARG A O 1
ATOM 1360 N N . LYS A 1 185 ? -20.397 9.508 35.709 1.00 47.06 185 LYS A N 1
ATOM 1361 C CA . LYS A 1 185 ? -20.597 9.651 37.147 1.00 47.06 185 LYS A CA 1
ATOM 1362 C C . LYS A 1 185 ? -21.932 10.366 37.373 1.00 47.06 185 LYS A C 1
ATOM 1364 O O . LYS A 1 185 ? -22.031 11.574 37.187 1.00 47.06 185 LYS A O 1
ATOM 1369 N N . ILE A 1 186 ? -22.957 9.596 37.724 1.00 47.62 186 ILE A N 1
ATOM 1370 C CA . ILE A 1 186 ? -24.186 10.109 38.329 1.00 47.62 186 ILE A CA 1
ATOM 1371 C C . ILE A 1 186 ? -23.780 10.606 39.719 1.00 47.62 186 ILE A C 1
ATOM 1373 O O . ILE A 1 186 ? -23.237 9.837 40.513 1.00 47.62 186 ILE A O 1
ATOM 1377 N N . ILE A 1 187 ? -23.974 11.894 39.982 1.00 48.19 187 ILE A N 1
ATOM 1378 C CA . ILE A 1 187 ? -23.872 12.473 41.325 1.00 48.19 187 ILE A CA 1
ATOM 1379 C C . ILE A 1 187 ? -25.297 12.891 41.727 1.00 48.19 187 ILE A C 1
ATOM 1381 O O . ILE A 1 187 ? -26.003 13.416 40.861 1.00 48.19 187 ILE A O 1
ATOM 1385 N N . PRO A 1 188 ? -25.725 12.577 42.965 1.00 62.97 188 PRO A N 1
ATOM 1386 C CA . PRO A 1 188 ? -27.081 12.813 43.467 1.00 62.97 188 PRO A CA 1
ATOM 1387 C C . PRO A 1 188 ? -27.427 14.292 43.657 1.00 62.97 188 PRO A C 1
ATOM 1389 O O . PRO A 1 188 ? -26.493 15.107 43.841 1.00 62.97 188 PRO A O 1
#

pLDDT: mean 79.02, std 18.53, range [37.25, 98.06]

Foldseek 3Di:
DVVVCVVVVHDPVVCCVVQVDPLSVLQVVLQVLLVVLLVVLLVQLLVCLVVPCSLQSSLVVLLVSCVVDVSSLCQQQVDADPPHRDQPDDDPDDDPDDRRDHNVRSLVSSLVSSCVNNPPPPDPVVSVVSSVSNSVSSVVSNVCNVDDPDDDDDPPDPPDDDDCVVVVVVVVVVVVVVVPDDDPDDDD